Protein AF-A0A7Y2UPS6-F1 (afdb_monomer_lite)

Foldseek 3Di:
DLVQCVVVVDDADDPRPSVVVVVVVVVVVVVVVQVVCCQAQVAGPFPVSLVVSVVCVVVVQRGHNCNCVVPPCVVVVVVVVVVVVVVVVVVCCVVCVVVVVVLVPDDPVVNVVVVLVVLLCVQCVPPVDVVSSVVSVVVVVVLVVCVVVVHDVGVVVSCVSCVVVCVVVVVVVCVVCPPPDPVVVCVVDVVVVVVVVVVVVVVVVVPPDDPPCPSVNVVVVVVPD

Sequence (225 aa):
YGVGEQITKKKFSDGDEEGVVCSEVANNANIGGAMLPSLVLGIPGSAPTAAFLAALSLHGIVVGPMIAHEQPGFLGFIYGCLIVANIGMYVCAFALIKPSVKVFSLPREVLLPIVLLFCVVGAFAEKMAMFDVYLMMGFGVLGFIMRKTGFPVAPMVLGVILANMFDNNLRRGALLLEGESVVDVLMGRPIAMILVVVVAATFIHGLIPRKFKDPKDLVGKIDTE

Radius of gyration: 22.47 Å; chains: 1; bounding box: 48×45×63 Å

Secondary structure (DSSP, 8-state):
-HHHHHHH--PPPTT-HHHHHHHHHHHHHHHHHHHHHHHHHS--SSHHHHHHHHHHHHTT---STTHHHHSTTHHHHHHHHHHHHHHHHHHHHHHHHHHHHHHHTS-HHHHHHHHHHHHHHHHHHHHS-HHHHHHHHHHHHHHHHHHHTT--HHHHHHHHHHHHHHHHHHHHHHHHTTTS-HHHHHHH-HHHHHHHHHHHHHHHHHHS------HHHHHTTTTT-

Structure (mmCIF, N/CA/C/O backbone):
data_AF-A0A7Y2UPS6-F1
#
_entry.id   AF-A0A7Y2UPS6-F1
#
loop_
_atom_site.group_PDB
_atom_site.id
_atom_site.type_symbol
_atom_site.label_atom_id
_atom_site.label_alt_id
_atom_site.label_comp_id
_atom_site.label_asym_id
_atom_site.label_entity_id
_atom_site.label_seq_id
_atom_site.pdbx_PDB_ins_code
_atom_site.Cartn_x
_atom_site.Cartn_y
_atom_site.Cartn_z
_atom_site.occupancy
_atom_site.B_iso_or_equiv
_atom_site.auth_seq_id
_atom_site.auth_comp_id
_atom_site.auth_asym_id
_atom_site.auth_atom_id
_atom_site.pdbx_PDB_model_num
ATOM 1 N N . TYR A 1 1 ? -3.157 -6.983 16.065 1.00 68.94 1 TYR A N 1
ATOM 2 C CA . TYR A 1 1 ? -4.036 -7.673 17.030 1.00 68.94 1 TYR A CA 1
ATOM 3 C C . TYR A 1 1 ? -3.806 -9.185 17.102 1.00 68.94 1 TYR A C 1
ATOM 5 O O . TYR A 1 1 ? -2.966 -9.574 17.894 1.00 68.94 1 TYR A O 1
ATOM 13 N N . GLY A 1 2 ? -4.411 -10.036 16.256 1.00 76.81 2 GLY A N 1
ATOM 14 C CA . GLY A 1 2 ? -4.360 -11.504 16.451 1.00 76.81 2 GLY A CA 1
ATOM 15 C C . GLY A 1 2 ? -2.963 -12.150 16.430 1.00 76.81 2 GLY A C 1
ATOM 16 O O . GLY A 1 2 ? -2.694 -13.061 17.202 1.00 76.81 2 GLY A O 1
ATOM 17 N N . VAL A 1 3 ? -2.035 -11.651 15.604 1.00 79.75 3 VAL A N 1
ATOM 18 C CA . VAL A 1 3 ? -0.624 -12.100 15.639 1.00 79.75 3 VAL A CA 1
ATOM 19 C C . VAL A 1 3 ? 0.067 -11.671 16.939 1.00 79.75 3 VAL A C 1
ATOM 21 O O . VAL A 1 3 ? 0.877 -12.415 17.480 1.00 79.75 3 VAL A O 1
ATOM 24 N N . GLY A 1 4 ? -0.278 -10.492 17.461 1.00 80.44 4 GLY A N 1
ATOM 25 C CA . GLY A 1 4 ? 0.233 -10.004 18.740 1.00 80.44 4 GLY A CA 1
ATOM 26 C C . GLY A 1 4 ? -0.181 -10.920 19.886 1.00 80.44 4 GLY A C 1
ATOM 27 O O . GLY A 1 4 ? 0.686 -11.367 20.623 1.00 80.44 4 GLY A O 1
ATOM 28 N N . GLU A 1 5 ? -1.460 -11.299 19.951 1.00 83.62 5 GLU A N 1
ATOM 29 C CA . GLU A 1 5 ? -1.976 -12.238 20.960 1.00 83.62 5 GLU A CA 1
ATOM 30 C C . GLU A 1 5 ? -1.306 -13.617 20.884 1.00 83.62 5 GLU A C 1
ATOM 32 O O . GLU A 1 5 ? -1.052 -14.249 21.905 1.00 83.62 5 GLU A O 1
ATOM 37 N N . GLN A 1 6 ? -0.980 -14.094 19.676 1.00 80.56 6 GLN A N 1
ATOM 38 C CA . GLN A 1 6 ? -0.268 -15.364 19.492 1.00 80.56 6 GLN A CA 1
ATOM 39 C C . GLN A 1 6 ? 1.165 -15.318 20.031 1.00 80.56 6 GLN A C 1
ATOM 41 O O . GLN A 1 6 ? 1.636 -16.304 20.598 1.00 80.56 6 GLN A O 1
ATOM 46 N N . ILE A 1 7 ? 1.859 -14.192 19.846 1.00 83.88 7 ILE A N 1
ATOM 47 C CA . ILE A 1 7 ? 3.249 -14.015 20.284 1.00 83.88 7 ILE A CA 1
ATOM 48 C C . ILE A 1 7 ? 3.311 -13.790 21.795 1.00 83.88 7 ILE A C 1
ATOM 50 O O . ILE A 1 7 ? 4.114 -14.425 22.476 1.00 83.88 7 ILE A O 1
ATOM 54 N N . THR A 1 8 ? 2.460 -12.910 22.327 1.00 82.44 8 THR A N 1
ATOM 55 C CA . THR A 1 8 ? 2.422 -12.587 23.761 1.00 82.44 8 THR A CA 1
ATOM 56 C C . THR A 1 8 ? 1.698 -13.648 24.584 1.00 82.44 8 THR A C 1
ATOM 58 O O . THR A 1 8 ? 1.815 -13.647 25.806 1.00 82.44 8 THR A O 1
ATOM 61 N N . LYS A 1 9 ? 0.947 -14.549 23.933 1.00 83.69 9 LYS A N 1
ATOM 62 C CA . LYS A 1 9 ? 0.023 -15.510 24.561 1.00 83.69 9 LYS A CA 1
ATOM 63 C C . LYS A 1 9 ? -1.004 -14.841 25.486 1.00 83.69 9 LYS A C 1
ATOM 65 O O . LYS A 1 9 ? -1.566 -15.495 26.360 1.00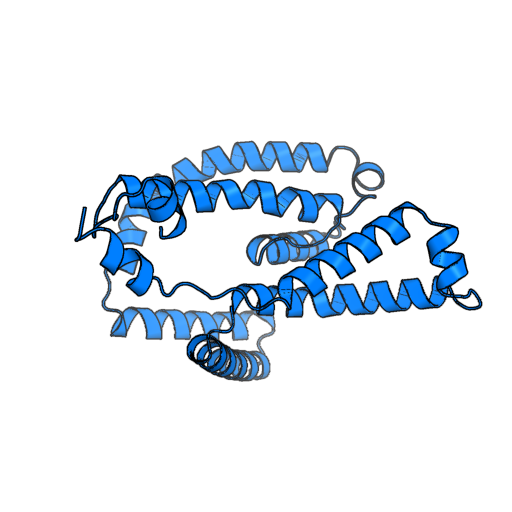 83.69 9 LYS A O 1
ATOM 70 N N . LYS A 1 10 ? -1.264 -13.546 25.290 1.00 80.81 10 LYS A N 1
ATOM 71 C CA . LYS A 1 10 ? -2.227 -12.744 26.047 1.00 80.81 10 LYS A CA 1
ATOM 72 C C . LYS A 1 10 ? -3.383 -12.378 25.123 1.00 80.81 10 LYS A C 1
ATOM 74 O O . LYS A 1 10 ? -3.147 -11.934 24.004 1.00 80.81 10 LYS A O 1
ATOM 79 N N . LYS A 1 11 ? -4.624 -12.549 25.590 1.00 80.38 11 LYS A N 1
ATOM 80 C CA . LYS A 1 11 ? -5.796 -11.994 24.900 1.00 80.38 11 LYS A CA 1
ATOM 81 C C . LYS A 1 11 ? -5.847 -10.500 25.175 1.00 80.38 11 LYS A C 1
ATOM 83 O O . LYS A 1 11 ? -5.846 -10.090 26.336 1.00 80.38 11 LYS A O 1
ATOM 88 N N . PHE A 1 12 ? -5.892 -9.708 24.121 1.00 83.88 12 PHE A N 1
ATOM 89 C CA . PHE A 1 12 ? -6.113 -8.283 24.243 1.00 83.88 12 PHE A CA 1
ATOM 90 C C . PHE A 1 12 ? -7.629 -8.056 24.358 1.00 83.88 12 PHE A C 1
ATOM 92 O O . PHE A 1 12 ? -8.425 -8.634 23.615 1.00 83.88 12 PHE A O 1
ATOM 99 N N . SER A 1 13 ? -8.037 -7.265 25.347 1.00 76.69 13 SER A N 1
ATOM 100 C CA . SER A 1 13 ? -9.442 -6.903 25.565 1.00 76.69 13 SER A CA 1
ATOM 101 C C . SER A 1 13 ? -9.787 -5.594 24.852 1.00 76.69 13 SER A C 1
ATOM 103 O O . SER A 1 13 ? -8.910 -4.871 24.369 1.00 76.69 13 SER A O 1
ATOM 105 N N . ASP A 1 14 ? -11.078 -5.267 24.822 1.00 73.50 14 ASP A N 1
ATOM 106 C CA . ASP A 1 14 ? -11.549 -3.956 24.391 1.00 73.50 14 ASP A CA 1
ATOM 107 C C . ASP A 1 14 ? -10.914 -2.863 25.271 1.00 73.50 14 ASP A C 1
ATOM 109 O O . ASP A 1 14 ? -11.048 -2.886 26.496 1.00 73.50 14 ASP A O 1
ATOM 113 N N . GLY A 1 15 ? -10.146 -1.968 24.646 1.00 75.50 15 GLY A N 1
ATOM 114 C CA . GLY A 1 15 ? -9.370 -0.926 25.327 1.00 75.50 15 GLY A CA 1
ATOM 115 C C . GLY A 1 15 ? -7.994 -1.328 25.885 1.00 75.50 15 GLY A C 1
ATOM 116 O O . GLY A 1 15 ? -7.395 -0.510 26.576 1.00 75.50 15 GLY A O 1
ATOM 117 N N . ASP A 1 16 ? -7.463 -2.530 25.606 1.00 86.38 16 ASP A N 1
ATOM 118 C CA . ASP A 1 16 ? -6.106 -2.907 26.053 1.00 86.38 16 ASP A CA 1
ATOM 119 C C . ASP A 1 16 ? -5.030 -2.066 25.342 1.00 86.38 16 ASP A C 1
ATOM 121 O O . ASP A 1 16 ? -4.859 -2.147 24.118 1.00 86.38 16 ASP A O 1
ATOM 125 N N . GLU A 1 17 ? -4.284 -1.277 26.120 1.00 86.88 17 GLU A N 1
ATOM 126 C CA . GLU A 1 17 ? -3.208 -0.408 25.635 1.00 86.88 17 GLU A CA 1
ATOM 127 C C . GLU A 1 17 ? -2.148 -1.195 24.857 1.00 86.88 17 GLU A C 1
ATOM 129 O O . GLU A 1 17 ? -1.689 -0.742 23.807 1.00 86.88 17 GLU A O 1
ATOM 134 N N . GLU A 1 18 ? -1.806 -2.410 25.300 1.00 86.06 18 GLU A N 1
ATOM 135 C CA . GLU A 1 18 ? -0.827 -3.252 24.603 1.00 86.06 18 GLU A CA 1
ATOM 136 C C . GLU A 1 18 ? -1.324 -3.665 23.213 1.00 86.06 18 GLU A C 1
ATOM 138 O O . GLU A 1 18 ? -0.544 -3.718 22.259 1.00 86.06 18 GLU A O 1
ATOM 143 N N . GLY A 1 19 ? -2.629 -3.911 23.070 1.00 87.19 19 GLY A N 1
ATOM 144 C CA . GLY A 1 19 ? -3.253 -4.245 21.792 1.00 87.19 19 GLY A CA 1
ATOM 145 C C . GLY A 1 19 ? -3.244 -3.069 20.811 1.00 87.19 19 GLY A C 1
ATOM 146 O O . GLY A 1 19 ? -3.016 -3.268 19.606 1.00 87.19 19 GLY A O 1
ATOM 147 N N . VAL A 1 20 ? -3.440 -1.850 21.325 1.00 87.81 20 VAL A N 1
ATOM 148 C CA . VAL A 1 20 ? -3.341 -0.599 20.556 1.00 87.81 20 VAL A CA 1
ATOM 149 C C . VAL A 1 20 ? -1.900 -0.373 20.112 1.00 87.81 20 VAL A C 1
ATOM 151 O O . VAL A 1 20 ? -1.650 -0.264 18.912 1.00 87.81 20 VAL A O 1
ATOM 154 N N . VAL A 1 21 ? -0.941 -0.407 21.042 1.00 89.06 21 VAL A N 1
ATOM 155 C CA . VAL A 1 21 ? 0.489 -0.230 20.741 1.00 89.06 21 VAL A CA 1
ATOM 156 C C . VAL A 1 21 ? 0.963 -1.274 19.733 1.00 89.06 21 VAL A C 1
ATOM 158 O O . VAL A 1 21 ? 1.596 -0.924 18.741 1.00 89.06 21 VAL A O 1
ATOM 161 N N . CYS A 1 22 ? 0.604 -2.547 19.915 1.00 89.88 22 CYS A N 1
ATOM 162 C CA . CYS A 1 22 ? 0.954 -3.615 18.978 1.00 89.88 22 CYS A CA 1
ATOM 163 C C . CYS A 1 22 ? 0.451 -3.325 17.555 1.00 89.88 22 CYS A C 1
ATOM 165 O O . CYS A 1 22 ? 1.185 -3.513 16.582 1.00 89.88 22 CYS A O 1
ATOM 167 N N . SER A 1 23 ? -0.795 -2.870 17.420 1.00 87.56 23 SER A N 1
ATOM 168 C CA . SER A 1 23 ? -1.413 -2.639 16.112 1.00 87.56 23 SER A CA 1
ATOM 169 C C . SER A 1 23 ? -0.873 -1.373 15.434 1.00 87.56 23 SER A C 1
ATOM 171 O O . SER A 1 23 ? -0.589 -1.410 14.237 1.00 87.56 23 SER A O 1
ATOM 173 N N . GLU A 1 24 ? -0.643 -0.301 16.194 1.00 87.94 24 GLU A N 1
ATOM 174 C CA . GLU A 1 24 ? -0.046 0.946 15.698 1.00 87.94 24 GLU A CA 1
ATOM 175 C C . GLU A 1 24 ? 1.416 0.758 15.277 1.00 87.94 24 GLU A C 1
ATOM 177 O O . GLU A 1 24 ? 1.822 1.188 14.194 1.00 87.94 24 GLU A O 1
ATOM 182 N N . VAL A 1 25 ? 2.210 0.042 16.080 1.00 90.06 25 VAL A N 1
ATOM 183 C CA . VAL A 1 25 ? 3.605 -0.273 15.740 1.00 90.06 25 VAL A CA 1
ATOM 184 C C . VAL A 1 25 ? 3.670 -1.144 14.486 1.00 90.06 25 VAL A C 1
ATOM 186 O O . VAL A 1 25 ? 4.478 -0.870 13.601 1.00 90.06 25 VAL A O 1
ATOM 189 N N . ALA A 1 26 ? 2.800 -2.151 14.360 1.00 88.44 26 ALA A N 1
ATOM 190 C CA . ALA A 1 26 ? 2.746 -2.995 13.167 1.00 88.44 26 ALA A CA 1
ATOM 191 C C . ALA A 1 26 ? 2.390 -2.193 11.903 1.00 88.44 26 ALA A C 1
ATOM 193 O O . ALA A 1 26 ? 3.015 -2.381 10.857 1.00 88.44 26 ALA A O 1
ATOM 194 N N . ASN A 1 27 ? 1.421 -1.276 11.999 1.00 87.94 27 ASN A N 1
ATOM 195 C CA . ASN A 1 27 ? 1.039 -0.412 10.884 1.00 87.94 27 ASN A CA 1
ATOM 196 C C . ASN A 1 27 ? 2.186 0.528 10.469 1.00 87.94 27 ASN A C 1
ATOM 198 O O . ASN A 1 27 ? 2.495 0.632 9.282 1.00 87.94 27 ASN A O 1
ATOM 202 N N . ASN A 1 28 ? 2.877 1.144 11.433 1.00 88.25 28 ASN A N 1
ATOM 203 C CA . ASN A 1 28 ? 4.007 2.034 11.150 1.00 88.25 28 ASN A CA 1
ATOM 204 C C . ASN A 1 28 ? 5.231 1.289 10.594 1.00 88.25 28 ASN A C 1
ATOM 206 O O . ASN A 1 28 ? 5.885 1.781 9.673 1.00 88.25 28 ASN A O 1
ATOM 210 N N . ALA A 1 29 ? 5.517 0.077 11.079 1.00 88.62 29 ALA A N 1
ATOM 211 C CA . ALA A 1 29 ? 6.620 -0.745 10.575 1.00 88.62 29 ALA A CA 1
ATOM 212 C C . ALA A 1 29 ? 6.431 -1.159 9.102 1.00 88.62 29 ALA A C 1
ATOM 214 O O . ALA A 1 29 ? 7.405 -1.288 8.357 1.00 88.62 29 ALA A O 1
ATOM 215 N N . ASN A 1 30 ? 5.183 -1.325 8.653 1.00 87.88 30 ASN A N 1
ATOM 216 C CA . ASN A 1 30 ? 4.869 -1.720 7.280 1.00 87.88 30 ASN A CA 1
ATOM 217 C C . ASN A 1 30 ? 5.279 -0.666 6.234 1.00 87.88 30 ASN A C 1
ATOM 219 O O . ASN A 1 30 ? 5.666 -1.026 5.124 1.00 87.88 30 ASN A O 1
ATOM 223 N N . ILE A 1 31 ? 5.220 0.629 6.565 1.00 85.44 31 ILE A N 1
ATOM 224 C CA . ILE A 1 31 ? 5.459 1.713 5.596 1.00 85.44 31 ILE A CA 1
ATOM 225 C C . ILE A 1 31 ? 6.887 1.651 5.038 1.00 85.44 31 ILE A C 1
ATOM 227 O O . ILE A 1 31 ? 7.074 1.686 3.821 1.00 85.44 31 ILE A O 1
ATOM 231 N N . GLY A 1 32 ? 7.890 1.502 5.910 1.00 84.56 32 GLY A N 1
ATOM 232 C CA . GLY A 1 32 ? 9.290 1.381 5.490 1.00 84.56 32 GLY A CA 1
ATOM 233 C C . GLY A 1 32 ? 9.539 0.128 4.645 1.00 84.56 32 GLY A C 1
ATOM 234 O O . GLY A 1 32 ? 10.184 0.204 3.598 1.00 84.56 32 GLY A O 1
ATOM 235 N N . GLY A 1 33 ? 8.956 -1.006 5.052 1.00 87.00 33 GLY A N 1
ATOM 236 C CA . GLY A 1 33 ? 9.050 -2.271 4.320 1.00 87.00 33 GLY A CA 1
ATOM 237 C C . GLY A 1 33 ? 8.414 -2.216 2.928 1.00 87.00 33 GLY A C 1
ATOM 238 O O . GLY A 1 33 ? 8.966 -2.772 1.983 1.00 87.00 33 GLY A O 1
ATOM 239 N N . ALA A 1 34 ? 7.298 -1.500 2.773 1.00 88.00 34 ALA A N 1
ATOM 240 C CA . ALA A 1 34 ? 6.641 -1.317 1.481 1.00 88.00 34 ALA A CA 1
ATOM 241 C C . ALA A 1 34 ? 7.382 -0.321 0.569 1.00 88.00 34 ALA A C 1
ATOM 243 O O . ALA A 1 34 ? 7.333 -0.462 -0.653 1.00 88.00 34 ALA A O 1
ATOM 244 N N . MET A 1 35 ? 8.082 0.670 1.131 1.00 89.19 35 MET A N 1
ATOM 245 C CA . MET A 1 35 ? 8.801 1.695 0.361 1.00 89.19 35 MET A CA 1
ATOM 246 C C . MET A 1 35 ? 10.066 1.170 -0.325 1.00 89.19 35 MET A C 1
ATOM 248 O O . MET A 1 35 ? 10.350 1.582 -1.447 1.00 89.19 35 MET A O 1
ATOM 252 N N . LEU A 1 36 ? 10.798 0.238 0.292 1.00 88.12 36 LEU A N 1
ATOM 253 C CA . LEU A 1 36 ? 12.012 -0.348 -0.295 1.00 88.12 36 LEU A CA 1
ATOM 254 C C . LEU A 1 36 ? 11.794 -0.960 -1.696 1.00 88.12 36 LEU A C 1
ATOM 256 O O . LEU A 1 36 ? 12.445 -0.506 -2.640 1.00 88.12 36 LEU A O 1
ATOM 260 N N . PRO A 1 37 ? 10.883 -1.937 -1.892 1.00 88.75 37 PRO A N 1
ATOM 261 C CA . PRO A 1 37 ? 10.620 -2.491 -3.221 1.00 88.75 37 PRO A CA 1
ATOM 262 C C . PRO A 1 37 ? 9.979 -1.459 -4.157 1.00 88.75 37 PRO A C 1
ATOM 264 O O . PRO A 1 37 ? 10.269 -1.457 -5.353 1.00 88.75 37 PRO A O 1
ATOM 267 N N . SER A 1 38 ? 9.180 -0.534 -3.614 1.00 91.25 38 SER A N 1
ATOM 268 C CA . SER A 1 38 ? 8.523 0.512 -4.403 1.00 91.25 38 SER A CA 1
ATOM 269 C C . SER A 1 38 ? 9.526 1.470 -5.041 1.00 91.25 38 SER A C 1
ATOM 271 O O . SER A 1 38 ? 9.403 1.780 -6.220 1.00 91.25 38 SER A O 1
ATOM 273 N N . LEU A 1 39 ? 10.543 1.912 -4.301 1.00 90.25 39 LEU A N 1
ATOM 274 C CA . LEU A 1 39 ? 11.543 2.858 -4.802 1.00 90.25 39 LEU A CA 1
ATOM 275 C C . LEU A 1 39 ? 12.612 2.182 -5.666 1.00 90.25 39 LEU A C 1
ATOM 277 O O . LEU A 1 39 ? 13.020 2.742 -6.680 1.00 90.25 39 LEU A O 1
ATOM 281 N N . VAL A 1 40 ? 13.064 0.986 -5.271 1.00 88.06 40 VAL A N 1
ATOM 282 C CA . VAL A 1 40 ? 14.175 0.294 -5.946 1.00 88.06 40 VAL A CA 1
ATOM 283 C C . VAL A 1 40 ? 13.713 -0.459 -7.185 1.00 88.06 40 VAL A C 1
ATOM 285 O O . VAL A 1 40 ? 14.420 -0.468 -8.183 1.00 88.06 40 VAL A O 1
ATOM 288 N N . LEU A 1 41 ? 12.552 -1.113 -7.140 1.00 88.69 41 LEU A N 1
ATOM 289 C CA . LEU A 1 41 ? 12.057 -1.928 -8.255 1.00 88.69 41 LEU A CA 1
ATOM 290 C C . LEU A 1 41 ? 10.926 -1.243 -9.022 1.00 88.69 41 LEU A C 1
ATOM 292 O O . LEU A 1 41 ? 10.536 -1.729 -10.079 1.00 88.69 41 LEU A O 1
ATOM 296 N N . GLY A 1 42 ? 10.386 -0.139 -8.501 1.00 88.25 42 GLY A N 1
ATOM 297 C CA . GLY A 1 42 ? 9.192 0.492 -9.057 1.00 88.25 42 GLY A CA 1
ATOM 298 C C . GLY A 1 42 ? 7.912 -0.306 -8.801 1.00 88.25 42 GLY A C 1
ATOM 299 O O . GLY A 1 42 ? 6.894 -0.023 -9.423 1.00 88.25 42 GLY A O 1
ATOM 300 N N . ILE A 1 43 ? 7.947 -1.315 -7.920 1.00 90.38 43 ILE A N 1
ATOM 301 C CA . ILE A 1 43 ? 6.831 -2.241 -7.685 1.00 90.38 43 ILE A CA 1
ATOM 302 C C . ILE A 1 43 ? 6.158 -1.895 -6.353 1.00 90.38 43 ILE A C 1
ATOM 304 O O . ILE A 1 43 ? 6.799 -2.028 -5.308 1.00 90.38 43 ILE A O 1
ATOM 308 N N . PRO A 1 44 ? 4.874 -1.497 -6.348 1.00 89.12 44 PRO A N 1
ATOM 309 C CA . PRO A 1 44 ? 4.188 -1.127 -5.119 1.00 89.12 44 PRO A CA 1
ATOM 310 C C . PRO A 1 44 ? 4.063 -2.307 -4.150 1.00 89.12 44 PRO A C 1
ATOM 312 O O . PRO A 1 44 ? 3.601 -3.387 -4.515 1.00 89.12 44 PRO A O 1
ATOM 315 N N . GLY A 1 45 ? 4.431 -2.075 -2.889 1.00 85.62 45 GLY A N 1
ATOM 316 C CA . GLY A 1 45 ? 4.265 -3.046 -1.798 1.00 85.62 45 GLY A CA 1
ATOM 317 C C . GLY A 1 45 ? 2.913 -2.954 -1.079 1.00 85.62 45 GLY A C 1
ATOM 318 O O . GLY A 1 45 ? 2.579 -3.805 -0.260 1.00 85.62 45 GLY A O 1
ATOM 319 N N . SER A 1 46 ? 2.136 -1.902 -1.340 1.00 88.44 46 SER A N 1
ATOM 320 C CA . SER A 1 46 ? 0.863 -1.602 -0.680 1.00 88.44 46 SER A CA 1
ATOM 321 C C . SER A 1 46 ? 0.022 -0.630 -1.518 1.00 88.44 46 SER A C 1
ATOM 323 O O . SER A 1 46 ? 0.535 0.037 -2.414 1.00 88.44 46 SER A O 1
ATOM 325 N N . ALA A 1 47 ? -1.272 -0.492 -1.219 1.00 85.69 47 ALA A N 1
ATOM 326 C CA . ALA A 1 47 ? -2.120 0.470 -1.931 1.00 85.69 47 ALA A CA 1
ATOM 327 C C . ALA A 1 47 ? -1.637 1.940 -1.802 1.00 85.69 47 ALA A C 1
ATOM 329 O O . ALA A 1 47 ? -1.594 2.630 -2.821 1.00 85.69 47 ALA A O 1
ATOM 330 N N . PRO A 1 48 ? -1.194 2.431 -0.622 1.00 88.12 48 PRO A N 1
ATOM 331 C CA . PRO A 1 48 ? -0.646 3.786 -0.511 1.00 88.12 48 PRO A CA 1
ATOM 332 C C . PRO A 1 48 ? 0.643 3.991 -1.312 1.00 88.12 48 PRO A C 1
ATOM 334 O O . PRO A 1 48 ? 0.827 5.043 -1.919 1.00 88.12 48 PRO A O 1
ATOM 337 N N . THR A 1 49 ? 1.526 2.986 -1.353 1.00 90.69 49 THR A N 1
ATOM 338 C CA . THR A 1 49 ? 2.753 3.082 -2.160 1.00 90.69 49 THR A CA 1
ATOM 339 C C . THR A 1 49 ? 2.438 3.102 -3.652 1.00 90.69 49 THR A C 1
ATOM 341 O O . THR A 1 49 ? 3.057 3.874 -4.370 1.00 90.69 49 THR A O 1
ATOM 344 N N . ALA A 1 50 ? 1.421 2.372 -4.122 1.00 89.38 50 ALA A N 1
ATOM 345 C CA . ALA A 1 50 ? 0.959 2.467 -5.509 1.00 89.38 50 ALA A CA 1
ATOM 346 C C . ALA A 1 50 ? 0.490 3.879 -5.888 1.00 89.38 50 ALA A C 1
ATOM 348 O O . ALA A 1 50 ? 0.901 4.399 -6.923 1.00 89.38 50 ALA A O 1
ATOM 349 N N . ALA A 1 51 ? -0.321 4.520 -5.041 1.00 88.62 51 ALA A N 1
ATOM 350 C CA . ALA A 1 51 ? -0.750 5.901 -5.265 1.00 88.62 51 ALA A CA 1
ATOM 351 C C . ALA A 1 51 ? 0.439 6.877 -5.263 1.00 88.62 51 ALA A C 1
ATOM 353 O O . ALA A 1 51 ? 0.511 7.773 -6.101 1.00 88.62 51 ALA A O 1
ATOM 354 N N . PHE A 1 52 ? 1.405 6.669 -4.365 1.00 90.94 52 PHE A N 1
ATOM 355 C CA . PHE A 1 52 ? 2.645 7.440 -4.333 1.00 90.94 52 PHE A CA 1
ATOM 356 C C . PHE A 1 52 ? 3.465 7.281 -5.625 1.00 90.94 52 PHE A C 1
ATOM 358 O O . PHE A 1 52 ? 3.876 8.283 -6.207 1.00 90.94 52 PHE A O 1
ATOM 365 N N . LEU A 1 53 ? 3.647 6.054 -6.128 1.00 91.25 53 LEU A N 1
ATOM 366 C CA . LEU A 1 53 ? 4.340 5.810 -7.398 1.00 91.25 53 LEU A CA 1
ATOM 367 C C . LEU A 1 53 ? 3.597 6.423 -8.592 1.00 91.25 53 LEU A C 1
ATOM 369 O O . LEU A 1 53 ? 4.230 6.997 -9.475 1.00 91.25 53 LEU A O 1
ATOM 373 N N . ALA A 1 54 ? 2.263 6.362 -8.599 1.00 87.94 54 ALA A N 1
ATOM 374 C CA . ALA A 1 54 ? 1.450 7.027 -9.612 1.00 87.94 54 ALA A CA 1
ATOM 375 C C . ALA A 1 54 ? 1.653 8.553 -9.582 1.00 87.94 54 ALA A C 1
ATOM 377 O O . ALA A 1 54 ? 1.858 9.165 -10.627 1.00 87.94 54 ALA A O 1
ATOM 378 N N . ALA A 1 55 ? 1.679 9.165 -8.394 1.00 91.12 55 ALA A N 1
ATOM 379 C CA . ALA A 1 55 ? 1.928 10.597 -8.238 1.00 91.12 55 ALA A CA 1
ATOM 380 C C . ALA A 1 55 ? 3.329 11.013 -8.717 1.00 91.12 55 ALA A C 1
ATOM 382 O O . ALA A 1 55 ? 3.467 12.043 -9.377 1.00 91.12 55 ALA A O 1
ATOM 383 N N . LEU A 1 56 ? 4.359 10.208 -8.435 1.00 91.25 56 LEU A N 1
ATOM 384 C CA . LEU A 1 56 ? 5.709 10.430 -8.964 1.00 91.25 56 LEU A CA 1
ATOM 385 C C . LEU A 1 56 ? 5.739 10.320 -10.492 1.00 91.25 56 LEU A C 1
ATOM 387 O O . LEU A 1 56 ? 6.300 11.190 -11.156 1.00 91.25 56 LEU A O 1
ATOM 391 N N . SER A 1 57 ? 5.060 9.318 -11.053 1.00 88.56 57 SER A N 1
ATOM 392 C CA . SER A 1 57 ? 4.956 9.151 -12.504 1.00 88.56 57 SER A CA 1
ATOM 393 C C . SER A 1 57 ? 4.250 10.331 -13.176 1.00 88.56 57 SER A C 1
ATOM 395 O O . SER A 1 57 ? 4.639 10.705 -14.280 1.00 88.56 57 SER A O 1
ATOM 397 N N . LEU A 1 58 ? 3.251 10.946 -12.528 1.00 89.25 58 LEU A N 1
ATOM 398 C CA . LEU A 1 58 ? 2.603 12.169 -13.025 1.00 89.25 58 LEU A CA 1
ATOM 399 C C . LEU A 1 58 ? 3.566 13.364 -13.072 1.00 89.25 58 LEU A C 1
ATOM 401 O O . LEU A 1 58 ? 3.416 14.234 -13.923 1.00 89.25 58 LEU A O 1
ATOM 405 N N . HIS A 1 59 ? 4.572 13.387 -12.196 1.00 88.88 59 HIS A N 1
ATOM 406 C CA . HIS A 1 59 ? 5.639 14.392 -12.189 1.00 88.88 59 HIS A CA 1
ATOM 407 C C . HIS A 1 59 ? 6.838 14.000 -13.071 1.00 88.88 59 HIS A C 1
ATOM 409 O O . HIS A 1 59 ? 7.877 14.655 -13.022 1.00 88.88 59 HIS A O 1
ATOM 415 N N . GLY A 1 60 ? 6.714 12.940 -13.877 1.00 87.75 60 GLY A N 1
ATOM 416 C CA . GLY A 1 60 ? 7.774 12.475 -14.772 1.00 87.75 60 GLY A CA 1
ATOM 417 C C . GLY A 1 60 ? 8.909 11.724 -14.072 1.00 87.75 60 GLY A C 1
ATOM 418 O O . GLY A 1 60 ? 9.970 11.547 -14.663 1.00 87.75 60 GLY A O 1
ATOM 419 N N . ILE A 1 61 ? 8.707 11.281 -12.829 1.00 88.31 61 ILE A N 1
ATOM 420 C CA . ILE A 1 61 ? 9.705 10.533 -12.062 1.00 88.31 61 ILE A CA 1
ATOM 421 C C . ILE A 1 61 ? 9.357 9.048 -12.123 1.00 88.31 61 ILE A C 1
ATOM 423 O O . ILE A 1 61 ? 8.365 8.602 -11.543 1.00 88.31 61 ILE A O 1
ATOM 427 N N . VAL A 1 62 ? 10.196 8.274 -12.811 1.00 85.56 62 VAL A N 1
ATOM 428 C CA . VAL A 1 62 ? 10.065 6.818 -12.891 1.00 85.56 62 VAL A CA 1
ATOM 429 C C . VAL A 1 62 ? 10.968 6.181 -11.841 1.00 85.56 62 VAL A C 1
ATOM 431 O O . VAL A 1 62 ? 12.191 6.283 -11.881 1.00 85.56 62 VAL A O 1
ATOM 434 N N . VAL A 1 63 ? 10.345 5.523 -10.870 1.00 87.81 63 VAL A N 1
ATOM 435 C CA . VAL A 1 63 ? 11.042 4.710 -9.868 1.00 87.81 63 VAL A CA 1
ATOM 436 C C . VAL A 1 63 ? 11.474 3.370 -10.440 1.00 87.81 63 VAL A C 1
ATOM 438 O O . VAL A 1 63 ? 10.781 2.762 -11.255 1.00 87.81 63 VAL A O 1
ATOM 441 N N . GLY A 1 64 ? 12.623 2.892 -9.979 1.00 88.12 64 GLY A N 1
ATOM 442 C CA . GLY A 1 64 ? 13.193 1.634 -10.426 1.00 88.12 64 GLY A CA 1
ATOM 443 C C . GLY A 1 64 ? 14.709 1.601 -10.265 1.00 88.12 64 GLY A C 1
ATOM 444 O O . GLY A 1 64 ? 15.303 2.553 -9.754 1.00 88.12 64 GLY A O 1
ATOM 445 N N . PRO A 1 65 ? 15.364 0.534 -10.746 1.00 86.00 65 PRO A N 1
ATOM 446 C CA . PRO A 1 65 ? 16.794 0.324 -10.517 1.00 86.00 65 PRO A CA 1
ATOM 447 C C . PRO A 1 65 ? 17.669 1.434 -11.112 1.00 86.00 65 PRO A C 1
ATOM 449 O O . PRO A 1 65 ? 18.775 1.680 -10.639 1.00 86.00 65 PRO A O 1
ATOM 452 N N . MET A 1 66 ? 17.151 2.127 -12.130 1.00 88.94 66 MET A N 1
ATOM 453 C CA . MET A 1 66 ? 17.843 3.201 -12.838 1.00 88.94 66 MET A CA 1
ATOM 454 C C . MET A 1 66 ? 17.689 4.577 -12.185 1.00 88.94 66 MET A C 1
ATOM 456 O O . MET A 1 66 ? 18.376 5.507 -12.599 1.00 88.94 66 MET A O 1
ATOM 460 N N . ILE A 1 67 ? 16.865 4.736 -11.141 1.00 88.25 67 ILE A N 1
ATOM 461 C CA . ILE A 1 67 ? 16.578 6.060 -10.565 1.00 88.25 67 ILE A CA 1
ATOM 462 C C . ILE A 1 67 ? 17.825 6.760 -10.013 1.00 88.25 67 ILE A C 1
ATOM 464 O O . ILE A 1 67 ? 17.936 7.976 -10.101 1.00 88.25 67 ILE A O 1
ATOM 468 N N . ALA A 1 68 ? 18.803 6.006 -9.502 1.00 84.81 68 ALA A N 1
ATOM 469 C CA . ALA A 1 68 ? 20.071 6.571 -9.040 1.00 84.81 68 ALA A CA 1
ATOM 470 C C . ALA A 1 68 ? 20.926 7.147 -10.186 1.00 84.81 68 ALA A C 1
ATOM 472 O O . ALA A 1 68 ? 21.731 8.047 -9.950 1.00 84.81 68 ALA A O 1
ATOM 473 N N . HIS A 1 69 ? 20.749 6.634 -11.407 1.00 87.75 69 HIS A N 1
ATOM 474 C CA . HIS A 1 69 ? 21.425 7.116 -12.609 1.00 87.75 69 HIS A CA 1
ATOM 475 C C . HIS A 1 69 ? 20.657 8.258 -13.279 1.00 87.75 69 HIS A C 1
ATOM 477 O O . HIS A 1 69 ? 21.266 9.257 -13.649 1.00 87.75 69 HIS A O 1
ATOM 483 N N . GLU A 1 70 ? 19.338 8.120 -13.424 1.00 87.62 70 GLU A N 1
ATOM 484 C CA . GLU A 1 70 ? 18.485 9.126 -14.068 1.00 87.62 70 GLU A CA 1
ATOM 485 C C . GLU A 1 70 ? 18.300 10.370 -13.193 1.00 87.62 70 GLU A C 1
ATOM 487 O O . GLU A 1 70 ? 18.295 11.489 -13.703 1.00 87.62 70 GLU A O 1
ATOM 492 N N . GLN A 1 71 ? 18.186 10.189 -11.872 1.00 87.25 71 GLN A N 1
ATOM 493 C CA . GLN A 1 71 ? 18.013 11.263 -10.894 1.00 87.25 71 GLN A CA 1
ATOM 494 C C . GLN A 1 71 ? 18.980 11.104 -9.703 1.00 87.25 71 GLN A C 1
ATOM 496 O O . GLN A 1 71 ? 18.587 10.668 -8.610 1.00 87.25 71 GLN A O 1
ATOM 501 N N . PRO A 1 72 ? 20.262 11.478 -9.874 1.00 88.06 72 PRO A N 1
ATOM 502 C CA . PRO A 1 72 ? 21.256 11.387 -8.810 1.00 88.06 72 PRO A CA 1
ATOM 503 C C . PRO A 1 72 ? 20.828 12.171 -7.564 1.00 88.06 72 PRO A C 1
ATOM 505 O O . PRO A 1 72 ? 20.423 13.328 -7.640 1.00 88.06 72 PRO A O 1
ATOM 508 N N . GLY A 1 73 ? 20.913 11.537 -6.393 1.00 88.44 73 GLY A N 1
ATOM 509 C CA . GLY A 1 73 ? 20.550 12.157 -5.112 1.00 88.44 73 GLY A CA 1
ATOM 510 C C . GLY A 1 73 ? 19.051 12.175 -4.784 1.00 88.44 73 GLY A C 1
ATOM 511 O O . GLY A 1 73 ? 18.701 12.417 -3.628 1.00 88.44 73 GLY A O 1
ATOM 512 N N . PHE A 1 74 ? 18.164 11.830 -5.725 1.00 89.62 74 PHE A N 1
ATOM 513 C CA . PHE A 1 74 ? 16.716 11.819 -5.486 1.00 89.62 74 PHE A CA 1
ATOM 514 C C . PHE A 1 74 ? 16.302 10.815 -4.406 1.00 89.62 74 PHE A C 1
ATOM 516 O O . PHE A 1 74 ? 15.489 11.123 -3.539 1.00 89.62 74 PHE A O 1
ATOM 523 N N . LEU A 1 75 ? 16.920 9.632 -4.393 1.00 89.12 75 LEU A N 1
ATOM 524 C CA . LEU A 1 75 ? 16.633 8.619 -3.377 1.00 89.12 75 LEU A CA 1
ATOM 525 C C . LEU A 1 75 ? 16.991 9.118 -1.963 1.00 89.12 75 LEU A C 1
ATOM 527 O O . LEU A 1 75 ? 16.218 8.941 -1.024 1.00 89.12 75 LEU A O 1
ATOM 531 N N . GLY A 1 76 ? 18.132 9.801 -1.822 1.00 88.94 76 GLY A N 1
ATOM 532 C CA . GLY A 1 76 ? 18.544 10.433 -0.566 1.00 88.94 76 GLY A CA 1
ATOM 533 C C . GLY A 1 76 ? 17.602 11.561 -0.141 1.00 88.94 76 GLY A C 1
ATOM 534 O O . GLY A 1 76 ? 17.258 11.659 1.035 1.00 88.94 76 GLY A O 1
ATOM 535 N N . PHE A 1 77 ? 17.125 12.359 -1.100 1.00 91.19 77 PHE A N 1
ATOM 536 C CA . PHE A 1 77 ? 16.111 13.386 -0.862 1.00 91.19 77 PHE A CA 1
ATOM 537 C C . PHE A 1 77 ? 14.801 12.783 -0.341 1.00 91.19 77 PHE A C 1
ATOM 539 O O . PHE A 1 77 ? 14.299 13.231 0.687 1.00 91.19 77 PHE A O 1
ATOM 546 N N . ILE A 1 78 ? 14.294 11.717 -0.971 1.00 90.69 78 ILE A N 1
ATOM 547 C CA . ILE A 1 78 ? 13.094 11.004 -0.510 1.00 90.69 78 ILE A CA 1
ATOM 548 C C . ILE A 1 78 ? 13.283 10.453 0.906 1.00 90.69 78 ILE A C 1
ATOM 550 O O . ILE A 1 78 ? 12.395 10.627 1.739 1.00 90.69 78 ILE A O 1
ATOM 554 N N . TYR A 1 79 ? 14.432 9.847 1.223 1.00 89.12 79 TYR A N 1
ATOM 555 C CA . TYR A 1 79 ? 14.707 9.392 2.590 1.00 89.12 79 TYR A CA 1
ATOM 556 C C . TYR A 1 79 ? 14.733 10.549 3.596 1.00 89.12 79 TYR A C 1
ATOM 558 O O . TYR A 1 79 ? 14.149 10.431 4.674 1.00 89.12 79 TYR A O 1
ATOM 566 N N . GLY A 1 80 ? 15.334 11.687 3.239 1.00 92.25 80 GLY A N 1
ATOM 567 C CA . GLY A 1 80 ? 15.290 12.903 4.052 1.00 92.25 80 GLY A CA 1
ATOM 568 C C . GLY A 1 80 ? 13.858 13.395 4.280 1.00 92.25 80 GLY A C 1
ATOM 569 O O . GLY A 1 80 ? 13.459 13.643 5.419 1.00 92.25 80 GLY A O 1
ATOM 570 N N . CYS A 1 81 ? 13.046 13.451 3.222 1.00 91.56 81 CYS A N 1
ATOM 571 C CA . CYS A 1 81 ? 11.629 13.791 3.308 1.00 91.56 81 CYS A CA 1
ATOM 572 C C . CYS A 1 81 ? 10.845 12.808 4.177 1.00 91.56 81 CYS A C 1
ATOM 574 O O . CYS A 1 81 ? 9.990 13.252 4.931 1.00 91.56 81 CYS A O 1
ATOM 576 N N . LEU A 1 82 ? 11.132 11.505 4.127 1.00 90.19 82 LEU A N 1
ATOM 577 C CA . LEU A 1 82 ? 10.482 10.508 4.983 1.00 90.19 82 LEU A CA 1
ATOM 578 C C . LEU A 1 82 ? 10.814 10.726 6.464 1.00 90.19 82 LEU A C 1
ATOM 580 O O . LEU A 1 82 ? 9.934 10.587 7.312 1.00 90.19 82 LEU A O 1
ATOM 584 N N . ILE A 1 83 ? 12.048 11.109 6.797 1.00 90.94 83 ILE A N 1
ATOM 585 C CA . ILE A 1 83 ? 12.424 11.454 8.178 1.00 90.94 83 ILE A CA 1
ATOM 586 C C . ILE A 1 83 ? 11.647 12.691 8.643 1.00 90.94 83 ILE A C 1
ATOM 588 O O . ILE A 1 83 ? 11.038 12.676 9.712 1.00 90.94 83 ILE A O 1
ATOM 592 N N . VAL A 1 84 ? 11.602 13.740 7.819 1.00 94.31 84 VAL A N 1
ATOM 593 C CA . VAL A 1 84 ? 10.835 14.959 8.124 1.00 94.31 84 VAL A CA 1
ATOM 594 C C . VAL A 1 84 ? 9.333 14.661 8.213 1.00 94.31 84 VAL A C 1
ATOM 596 O O . VAL A 1 84 ? 8.661 15.149 9.120 1.00 94.31 84 VAL A O 1
ATOM 599 N N . ALA A 1 85 ? 8.804 13.812 7.333 1.00 91.50 85 ALA A N 1
ATOM 600 C CA . ALA A 1 85 ? 7.408 13.392 7.332 1.00 91.50 85 ALA A CA 1
ATOM 601 C C . ALA A 1 85 ? 7.043 12.612 8.598 1.00 91.50 85 ALA A C 1
ATOM 603 O O . ALA A 1 85 ? 5.947 12.802 9.110 1.00 91.50 85 ALA A O 1
ATOM 604 N N . ASN A 1 86 ? 7.953 11.806 9.157 1.00 90.38 86 ASN A N 1
ATOM 605 C CA . ASN A 1 86 ? 7.730 11.155 10.451 1.00 90.38 86 ASN A CA 1
ATOM 606 C C . ASN A 1 86 ? 7.562 12.179 11.582 1.00 90.38 86 ASN A C 1
ATOM 608 O O . ASN A 1 86 ? 6.689 12.015 12.428 1.00 90.38 86 ASN A O 1
ATOM 612 N N . ILE A 1 87 ? 8.341 13.265 11.583 1.00 91.06 87 ILE A N 1
ATOM 613 C CA . ILE A 1 87 ? 8.169 14.358 12.554 1.00 91.06 87 ILE A CA 1
ATOM 614 C C . ILE A 1 87 ? 6.828 15.069 12.322 1.00 91.06 87 ILE A C 1
ATOM 616 O O . ILE A 1 87 ? 6.061 15.274 13.264 1.00 91.06 87 ILE A O 1
ATOM 620 N N . GLY A 1 88 ? 6.510 15.395 11.066 1.00 93.88 88 GLY A N 1
ATOM 621 C CA . GLY A 1 88 ? 5.231 16.004 10.691 1.00 93.88 88 GLY A CA 1
ATOM 622 C C . GLY A 1 88 ? 4.026 15.135 11.060 1.00 93.88 88 GLY A C 1
ATOM 623 O O . GLY A 1 88 ? 3.009 15.652 11.517 1.00 93.88 88 GLY A O 1
ATOM 624 N N . MET A 1 89 ? 4.162 13.814 10.957 1.00 91.00 89 MET A N 1
ATOM 625 C CA . MET A 1 89 ? 3.140 12.848 11.344 1.00 91.00 89 MET A CA 1
ATOM 626 C C . MET A 1 89 ? 2.778 12.976 12.824 1.00 91.00 89 MET A C 1
ATOM 628 O O . MET A 1 89 ? 1.593 12.951 13.133 1.00 91.00 89 MET A O 1
ATOM 632 N N . TYR A 1 90 ? 3.741 13.184 13.731 1.00 90.25 90 TYR A N 1
ATOM 633 C CA . TYR A 1 90 ? 3.430 13.424 15.147 1.00 90.25 90 TYR A CA 1
ATOM 634 C C . TYR A 1 90 ? 2.607 14.700 15.340 1.00 90.25 90 TYR A C 1
ATOM 636 O O . TYR A 1 90 ? 1.612 14.691 16.063 1.00 90.25 90 TYR A O 1
ATOM 644 N N . VAL A 1 91 ? 2.978 15.788 14.659 1.00 93.81 91 VAL A N 1
ATOM 645 C CA . VAL A 1 91 ? 2.239 17.061 14.722 1.00 93.81 91 VAL A CA 1
ATOM 646 C C . VAL A 1 91 ? 0.803 16.871 14.227 1.00 93.81 91 VAL A C 1
ATOM 648 O O . VAL A 1 91 ? -0.148 17.253 14.912 1.00 93.81 91 VAL A O 1
ATOM 651 N N . CYS A 1 92 ? 0.633 16.222 13.073 1.00 93.81 92 CYS A N 1
ATOM 652 C CA . CYS A 1 92 ? -0.678 15.891 12.528 1.00 93.81 92 CYS A CA 1
ATOM 653 C C . CYS A 1 92 ? -1.465 14.953 13.450 1.00 93.81 92 CYS A C 1
ATOM 655 O O . CYS A 1 92 ? -2.657 15.172 13.642 1.00 93.81 92 CYS A O 1
ATOM 657 N N . ALA A 1 93 ? -0.821 13.955 14.057 1.00 91.25 93 ALA A N 1
ATOM 658 C CA . ALA A 1 93 ? -1.464 13.014 14.965 1.00 91.25 93 ALA A CA 1
ATOM 659 C C . ALA A 1 93 ? -2.053 13.736 16.182 1.00 91.25 93 ALA A C 1
ATOM 661 O O . ALA A 1 93 ? -3.240 13.580 16.464 1.00 91.25 93 ALA A O 1
ATOM 662 N N . PHE A 1 94 ? -1.285 14.597 16.857 1.00 92.06 94 PHE A N 1
ATOM 663 C CA . PHE A 1 94 ? -1.795 15.359 18.003 1.00 92.06 94 PHE A CA 1
ATOM 664 C C . PHE A 1 94 ? -2.911 16.337 17.620 1.00 92.06 94 PHE A C 1
ATOM 666 O O . PHE A 1 94 ? -3.876 16.490 18.371 1.00 92.06 94 PHE A O 1
ATOM 673 N N . ALA A 1 95 ? -2.815 16.974 16.450 1.00 93.81 95 ALA A N 1
ATOM 674 C CA . ALA A 1 95 ? -3.854 17.876 15.963 1.00 93.81 95 ALA A CA 1
ATOM 675 C C . ALA A 1 95 ? -5.153 17.131 15.597 1.00 93.81 95 ALA A C 1
ATOM 677 O O . ALA A 1 95 ? -6.252 17.612 15.882 1.00 93.81 95 ALA A O 1
ATOM 678 N N . LEU A 1 96 ? -5.038 15.950 14.983 1.00 94.06 96 LEU A N 1
ATOM 679 C CA . LEU A 1 96 ? -6.160 15.220 14.393 1.00 94.06 96 LEU A CA 1
ATOM 680 C C . LEU A 1 96 ? -6.751 14.134 15.296 1.00 94.06 96 LEU A C 1
ATOM 682 O O . LEU A 1 96 ? -7.844 13.658 14.992 1.00 94.06 96 LEU A O 1
ATOM 686 N N . ILE A 1 97 ? -6.115 13.757 16.409 1.00 92.25 97 ILE A N 1
ATOM 687 C CA . ILE A 1 97 ? -6.616 12.670 17.266 1.00 92.25 97 ILE A CA 1
ATOM 688 C C . ILE A 1 97 ? -8.031 12.951 17.790 1.00 92.25 97 ILE A C 1
ATOM 690 O O . ILE A 1 97 ? -8.920 12.117 17.649 1.00 92.25 97 ILE A O 1
ATOM 694 N N . LYS A 1 98 ? -8.289 14.160 18.307 1.00 90.94 98 LYS A N 1
ATOM 695 C CA . LYS A 1 98 ? -9.601 14.549 18.854 1.00 90.94 98 LYS A CA 1
ATOM 696 C C . LYS A 1 98 ? -10.728 14.520 17.809 1.00 90.94 98 LYS A C 1
ATOM 698 O O . LYS A 1 98 ? -11.747 13.882 18.079 1.00 90.94 98 LYS A O 1
ATOM 703 N N . PRO A 1 99 ? -10.603 15.179 16.636 1.00 92.81 99 PRO A N 1
ATOM 704 C CA . PRO A 1 99 ? -11.648 15.102 15.619 1.00 92.81 99 PRO A CA 1
ATOM 705 C C . PRO A 1 99 ? -11.795 13.687 15.048 1.00 92.81 99 PRO A C 1
ATOM 707 O O . PRO A 1 99 ? -12.923 13.248 14.844 1.00 92.81 99 PRO A O 1
ATOM 710 N N . SER A 1 100 ? -10.698 12.946 14.865 1.00 90.19 100 SER A N 1
ATOM 711 C CA . SER A 1 100 ? -10.748 11.576 14.336 1.00 90.19 100 SER A CA 1
ATOM 712 C C . SER A 1 100 ? -11.525 10.644 15.259 1.00 90.19 100 SER A C 1
ATOM 714 O O . SER A 1 100 ? -12.439 9.962 14.804 1.00 90.19 100 SER A O 1
ATOM 716 N N . VAL A 1 101 ? -11.247 10.673 16.568 1.00 88.88 101 VAL A N 1
ATOM 717 C CA . VAL A 1 101 ? -11.995 9.882 17.560 1.00 88.88 101 VAL A CA 1
ATOM 718 C C . VAL A 1 101 ? -13.487 10.215 17.510 1.00 88.88 101 VAL A C 1
ATOM 720 O O . VAL A 1 101 ? -14.313 9.307 17.521 1.00 88.88 101 VAL A O 1
ATOM 723 N N . LYS A 1 102 ? -13.848 11.497 17.371 1.00 89.38 102 LYS A N 1
ATOM 724 C CA . LYS A 1 102 ? -15.254 11.920 17.284 1.00 89.38 102 LYS A CA 1
ATOM 725 C C . LYS A 1 102 ? -15.954 11.401 16.023 1.00 89.38 102 LYS A C 1
ATOM 727 O O . LYS A 1 102 ? -17.122 11.023 16.088 1.00 89.38 102 LYS A O 1
ATOM 732 N N . VAL A 1 103 ? -15.251 11.362 14.891 1.00 89.69 103 VAL A N 1
ATOM 733 C CA . VAL A 1 103 ? -15.777 10.798 13.639 1.00 89.69 103 VAL A CA 1
ATOM 734 C C . VAL A 1 103 ? -15.942 9.283 13.759 1.00 89.69 103 VAL A C 1
ATOM 736 O O . VAL A 1 103 ? -16.983 8.757 13.380 1.00 89.69 103 VAL A O 1
ATOM 739 N N . PHE A 1 104 ? -14.969 8.576 14.335 1.00 86.31 104 PHE A N 1
ATOM 740 C CA . PHE A 1 104 ? -15.046 7.121 14.493 1.00 86.31 104 PHE A CA 1
ATOM 741 C C . PHE A 1 104 ? -16.024 6.665 15.579 1.00 86.31 104 PHE A C 1
ATOM 743 O O . PHE A 1 104 ? -16.512 5.542 15.508 1.00 86.31 104 PHE A O 1
ATOM 750 N N . SER A 1 105 ? -16.368 7.529 16.538 1.00 88.06 105 SER A N 1
ATOM 751 C CA . SER A 1 105 ? -17.420 7.250 17.523 1.00 88.06 105 SER A CA 1
ATOM 752 C C . SER A 1 105 ? -18.843 7.371 16.966 1.00 88.06 105 SER A C 1
ATOM 754 O O . SER A 1 105 ? -19.802 7.108 17.690 1.00 88.06 105 SER A O 1
ATOM 756 N N . LEU A 1 106 ? -19.012 7.803 15.709 1.00 92.50 106 LEU A N 1
ATOM 757 C CA . LEU A 1 106 ? -20.331 7.866 15.087 1.00 92.50 106 LEU A CA 1
ATOM 758 C C . LEU A 1 106 ? -20.904 6.455 14.889 1.00 92.50 106 LEU A C 1
ATOM 760 O O . LEU A 1 106 ? -20.167 5.536 14.519 1.00 92.50 106 LEU A O 1
ATOM 764 N N . PRO A 1 107 ? -22.227 6.283 15.069 1.00 93.50 107 PRO A N 1
ATOM 765 C CA . PRO A 1 107 ? -22.886 5.018 14.788 1.00 93.50 107 PRO A CA 1
ATOM 766 C C . PRO A 1 107 ? -22.629 4.602 13.337 1.00 93.50 107 PRO A C 1
ATOM 768 O O . PRO A 1 107 ? -22.605 5.428 12.413 1.00 93.50 107 PRO A O 1
ATOM 771 N N . ARG A 1 108 ? -22.421 3.301 13.132 1.00 90.94 108 ARG A N 1
ATOM 772 C CA . ARG A 1 108 ? -22.035 2.725 11.837 1.00 90.94 108 ARG A CA 1
ATOM 773 C C . ARG A 1 108 ? -23.064 3.033 10.747 1.00 90.94 108 ARG A C 1
ATOM 775 O O . ARG A 1 108 ? -22.702 3.184 9.582 1.00 90.94 108 ARG A O 1
ATOM 782 N N . GLU A 1 109 ? -24.322 3.171 11.144 1.00 94.19 109 GLU A N 1
ATOM 783 C CA . GLU A 1 109 ? -25.473 3.524 10.316 1.00 94.19 109 GLU A CA 1
ATOM 784 C C . GLU A 1 109 ? -25.342 4.921 9.697 1.00 94.19 109 GLU A C 1
ATOM 786 O O . GLU A 1 109 ? -25.887 5.156 8.626 1.00 94.19 109 GLU A O 1
ATOM 791 N N . VAL A 1 110 ? -24.597 5.832 10.331 1.00 93.38 110 VAL A N 1
ATOM 792 C CA . VAL A 1 110 ? -24.328 7.190 9.828 1.00 93.38 110 VAL A CA 1
ATOM 793 C C . VAL A 1 110 ? -22.974 7.252 9.127 1.00 93.38 110 VAL A C 1
ATOM 795 O O . VAL A 1 110 ? -22.844 7.871 8.071 1.00 93.38 110 VAL A O 1
ATOM 798 N N . LEU A 1 111 ? -21.965 6.574 9.678 1.00 92.94 111 LEU A N 1
ATOM 799 C CA . LEU A 1 111 ? -20.610 6.595 9.135 1.00 92.94 111 LEU A CA 1
ATOM 800 C C . LEU A 1 111 ? -20.541 5.974 7.731 1.00 92.94 111 LEU A C 1
ATOM 802 O O . LEU A 1 111 ? -19.913 6.540 6.838 1.00 92.94 111 LEU A O 1
ATOM 806 N N . LEU A 1 112 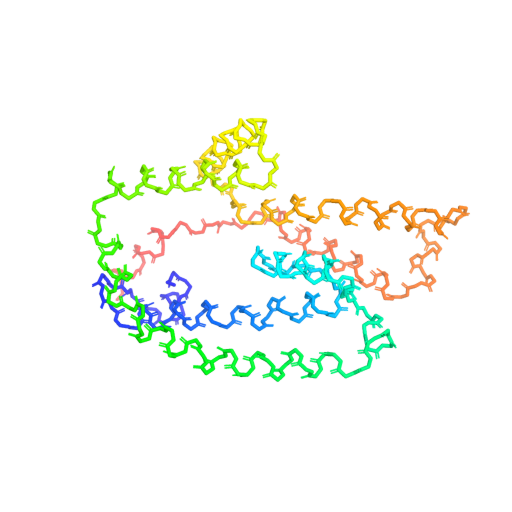? -21.200 4.830 7.508 1.00 93.00 112 LEU A N 1
ATOM 807 C CA . LEU A 1 112 ? -21.135 4.126 6.222 1.00 93.00 112 LEU A CA 1
ATOM 808 C C . LEU A 1 112 ? -21.752 4.916 5.053 1.00 93.00 112 LEU A C 1
ATOM 810 O O . LEU A 1 112 ? -21.094 4.992 4.014 1.00 93.00 112 LEU A O 1
ATOM 814 N N . PRO A 1 113 ? -22.947 5.532 5.174 1.00 93.56 113 PRO A N 1
ATOM 815 C CA . PRO A 1 113 ? -23.478 6.407 4.129 1.00 93.56 113 PRO A CA 1
ATOM 816 C C . PRO A 1 113 ? -22.570 7.593 3.801 1.00 93.56 113 PRO A C 1
ATOM 818 O O . PRO A 1 113 ? -22.413 7.928 2.630 1.00 93.56 113 PRO A O 1
ATOM 821 N N . ILE A 1 114 ? -21.940 8.203 4.811 1.00 94.31 114 ILE A N 1
ATOM 822 C CA . ILE A 1 114 ? -21.003 9.315 4.604 1.00 94.31 114 ILE A CA 1
ATOM 823 C C . ILE A 1 114 ? -19.784 8.843 3.804 1.00 94.31 114 ILE A C 1
ATOM 825 O O . ILE A 1 114 ? -19.392 9.492 2.836 1.00 94.31 114 ILE A O 1
ATOM 829 N N . VAL A 1 115 ? -19.210 7.690 4.161 1.00 93.62 115 VAL A N 1
ATOM 830 C CA . VAL A 1 115 ? -18.093 7.093 3.412 1.00 93.62 115 VAL A CA 1
ATOM 831 C C . VAL A 1 115 ? -18.508 6.771 1.978 1.00 93.62 115 VAL A C 1
ATOM 833 O O . VAL A 1 115 ? -17.777 7.109 1.054 1.00 93.62 115 VAL A O 1
ATOM 836 N N . LEU A 1 116 ? -19.691 6.181 1.771 1.00 94.25 116 LEU A N 1
ATOM 837 C CA . LEU A 1 116 ? -20.218 5.911 0.430 1.00 94.25 116 LEU A CA 1
ATOM 838 C C . LEU A 1 116 ? -20.359 7.189 -0.397 1.00 94.25 116 LEU A C 1
ATOM 840 O O . LEU A 1 116 ? -19.979 7.196 -1.565 1.00 94.25 116 LEU A O 1
ATOM 844 N N . LEU A 1 117 ? -20.851 8.271 0.205 1.00 95.19 117 LEU A N 1
ATOM 845 C CA . LEU A 1 117 ? -20.956 9.565 -0.458 1.00 95.19 117 LEU A CA 1
ATOM 846 C C . LEU A 1 117 ? -19.576 10.076 -0.885 1.00 95.19 117 LEU A C 1
ATOM 848 O O . LEU A 1 117 ? -19.407 10.470 -2.037 1.00 95.19 117 LEU A O 1
ATOM 852 N N . PHE A 1 118 ? -18.569 9.999 -0.011 1.00 94.75 118 PHE A N 1
ATOM 853 C CA . PHE A 1 118 ? -17.196 10.360 -0.369 1.00 94.75 118 PHE A CA 1
ATOM 854 C C . PHE A 1 118 ? -16.598 9.456 -1.450 1.00 94.75 118 PHE A C 1
ATOM 856 O O . PHE A 1 118 ? -15.887 9.958 -2.316 1.00 94.75 118 PHE A O 1
ATOM 863 N N . CYS A 1 119 ? -16.900 8.156 -1.456 1.00 93.50 119 CYS A N 1
ATOM 864 C CA . CYS A 1 119 ? -16.464 7.250 -2.518 1.00 93.50 119 CYS A CA 1
ATOM 865 C C . CYS A 1 119 ? -17.085 7.617 -3.872 1.00 93.50 119 CYS A C 1
ATOM 867 O O . CYS A 1 119 ? -16.370 7.650 -4.870 1.00 93.50 119 CYS A O 1
ATOM 869 N N . VAL A 1 120 ? -18.381 7.941 -3.906 1.00 95.06 120 VAL A N 1
ATOM 870 C CA . VAL A 1 120 ? -19.079 8.359 -5.133 1.00 95.06 120 VAL A CA 1
ATOM 871 C C . VAL A 1 120 ? -18.523 9.685 -5.647 1.00 95.06 120 VAL A C 1
ATOM 873 O O . VAL A 1 120 ? -18.201 9.797 -6.828 1.00 95.06 120 VAL A O 1
ATOM 876 N N . VAL A 1 121 ? -18.359 10.673 -4.763 1.00 95.44 121 VAL A N 1
ATOM 877 C CA . VAL A 1 121 ? -17.768 11.971 -5.121 1.00 95.44 121 VAL A CA 1
ATOM 878 C C . VAL A 1 121 ? -16.326 11.794 -5.590 1.00 95.44 121 VAL A C 1
ATOM 880 O O . VAL A 1 121 ? -15.949 12.381 -6.596 1.00 95.44 121 VAL A O 1
ATOM 883 N N . GLY A 1 122 ? -15.535 10.961 -4.913 1.00 92.38 122 GLY A N 1
ATOM 884 C CA . GLY A 1 122 ? -14.148 10.680 -5.280 1.00 92.38 122 GLY A CA 1
ATOM 885 C C . GLY A 1 122 ? -14.022 10.011 -6.648 1.00 92.38 122 GLY A C 1
ATOM 886 O O . GLY A 1 122 ? -13.236 10.470 -7.471 1.00 92.38 122 GLY A O 1
ATOM 887 N N . ALA A 1 123 ? -14.836 8.987 -6.921 1.00 93.12 123 ALA A N 1
ATOM 888 C CA . ALA A 1 123 ? -14.869 8.320 -8.223 1.00 93.12 123 ALA A CA 1
ATOM 889 C C . ALA A 1 123 ? -15.294 9.280 -9.344 1.00 93.12 123 ALA A C 1
ATOM 891 O O . ALA A 1 123 ? -14.736 9.255 -10.435 1.00 93.12 123 ALA A O 1
ATOM 892 N N . PHE A 1 124 ? -16.253 10.166 -9.067 1.00 93.88 124 PHE A N 1
ATOM 893 C CA . PHE A 1 124 ? -16.685 11.165 -10.037 1.00 93.88 124 PHE A CA 1
ATOM 894 C C . PHE A 1 124 ? -15.641 12.274 -10.252 1.00 93.88 124 PHE A C 1
ATOM 896 O O . PHE A 1 124 ? -15.491 12.762 -11.368 1.00 93.88 124 PHE A O 1
ATOM 903 N N . ALA A 1 125 ? -14.904 12.676 -9.214 1.00 92.81 125 ALA A N 1
ATOM 904 C CA . ALA A 1 125 ? -13.999 13.824 -9.260 1.00 92.81 125 ALA A CA 1
ATOM 905 C C . ALA A 1 125 ? -12.758 13.619 -10.146 1.00 92.81 125 ALA A C 1
ATOM 907 O O . ALA A 1 125 ? -12.197 14.608 -10.611 1.00 92.81 125 ALA A O 1
ATOM 908 N N . GLU A 1 126 ? -12.330 12.378 -10.401 1.00 85.00 126 GLU A N 1
ATOM 909 C CA . GLU A 1 126 ? -11.117 12.106 -11.188 1.00 85.00 126 GLU A CA 1
ATOM 910 C C . GLU A 1 126 ? -11.287 12.479 -12.670 1.00 85.00 126 GLU A C 1
ATOM 912 O O . GLU A 1 126 ? -10.444 13.170 -13.240 1.00 85.00 126 GLU A O 1
ATOM 917 N N . LYS A 1 127 ? -12.383 12.033 -13.299 1.00 89.38 127 LYS A N 1
ATOM 918 C CA . LYS A 1 127 ? -12.626 12.205 -14.746 1.00 89.38 127 LYS A CA 1
ATOM 919 C C . LYS A 1 127 ? -13.967 12.851 -15.080 1.00 89.38 127 LYS A C 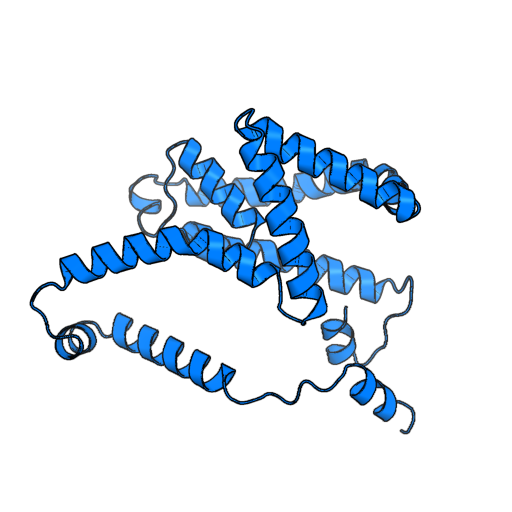1
ATOM 921 O O . LYS A 1 127 ? -14.323 12.932 -16.252 1.00 89.38 127 LYS A O 1
ATOM 926 N N . MET A 1 128 ? -14.726 13.287 -14.070 1.00 92.69 128 MET A N 1
ATOM 927 C CA . MET A 1 128 ? -16.090 13.816 -14.222 1.00 92.69 128 MET A CA 1
ATOM 928 C C . MET A 1 128 ? -17.003 12.860 -15.011 1.00 92.69 128 MET A C 1
ATOM 930 O O . MET A 1 128 ? -17.873 13.288 -15.771 1.00 92.69 128 MET A O 1
ATOM 934 N N . ALA A 1 129 ? -16.795 11.548 -14.849 1.00 93.81 129 ALA A N 1
ATOM 935 C CA . ALA A 1 129 ? -17.456 10.508 -15.626 1.00 93.81 129 ALA A CA 1
ATOM 936 C C . ALA A 1 129 ? -18.354 9.629 -14.744 1.00 93.81 129 ALA A C 1
ATOM 938 O O . ALA A 1 129 ? -17.910 9.023 -13.771 1.00 93.81 129 ALA A O 1
ATOM 939 N N . MET A 1 130 ? -19.626 9.482 -15.133 1.00 94.19 130 MET A N 1
ATOM 940 C CA . MET A 1 130 ? -20.567 8.590 -14.433 1.00 94.19 130 MET A CA 1
ATOM 941 C C . MET A 1 130 ? -20.197 7.108 -14.576 1.00 94.19 130 MET A C 1
ATOM 943 O O . MET A 1 130 ? -20.581 6.294 -13.739 1.00 94.19 130 MET A O 1
ATOM 947 N N . PHE A 1 131 ? -19.431 6.753 -15.612 1.00 95.50 131 PHE A N 1
ATOM 948 C CA . PHE A 1 131 ? -18.913 5.397 -15.785 1.00 95.50 131 PHE A CA 1
ATOM 949 C C . PHE A 1 131 ? -18.059 4.952 -14.591 1.00 95.50 131 PHE A C 1
ATOM 951 O O . PHE A 1 131 ? -18.246 3.841 -14.098 1.00 95.50 131 PHE A O 1
ATOM 958 N N . ASP A 1 132 ? -17.205 5.835 -14.068 1.00 93.19 132 ASP A N 1
ATOM 959 C CA . ASP A 1 132 ? -16.336 5.527 -12.929 1.00 93.19 132 ASP A CA 1
ATOM 960 C C . ASP A 1 132 ? -17.150 5.299 -11.647 1.00 93.19 132 ASP A C 1
ATOM 962 O O . ASP A 1 132 ? -16.805 4.445 -10.832 1.00 93.19 132 ASP A O 1
ATOM 966 N N . VAL A 1 133 ? -18.298 5.971 -11.507 1.00 95.38 133 VAL A N 1
ATOM 967 C CA . VAL A 1 133 ? -19.250 5.736 -10.409 1.00 95.38 133 VAL A CA 1
ATOM 968 C C . VAL A 1 133 ? -19.909 4.358 -10.531 1.00 95.38 133 VAL A C 1
ATOM 970 O O . VAL A 1 133 ? -19.994 3.624 -9.545 1.00 95.38 133 VAL A O 1
ATOM 973 N N . TYR A 1 134 ? -20.348 3.957 -11.729 1.00 95.25 134 TYR A N 1
ATOM 974 C CA . TYR A 1 134 ? -20.900 2.612 -11.940 1.00 95.25 134 TYR A CA 1
ATOM 975 C C . TYR A 1 134 ? -19.855 1.522 -11.695 1.00 95.25 134 TYR A C 1
ATOM 977 O O . TYR A 1 134 ? -20.158 0.499 -11.077 1.00 95.25 134 TYR A O 1
ATOM 985 N N . LEU A 1 135 ? -18.617 1.761 -12.127 1.00 94.44 135 LEU A N 1
ATOM 986 C CA . LEU A 1 135 ? -17.494 0.861 -11.908 1.00 94.44 135 LEU A CA 1
ATOM 987 C C . LEU A 1 135 ? -17.166 0.749 -10.412 1.00 94.44 135 LEU A C 1
ATOM 989 O O . LEU A 1 135 ? -17.054 -0.362 -9.896 1.00 94.44 135 LEU A O 1
ATOM 993 N N . MET A 1 136 ? -17.129 1.871 -9.689 1.00 94.56 136 MET A N 1
ATOM 994 C CA . MET A 1 136 ? -16.979 1.914 -8.230 1.00 94.56 136 MET A CA 1
ATOM 995 C C . MET A 1 136 ? -18.061 1.089 -7.523 1.00 94.56 136 MET A C 1
ATOM 997 O O . MET A 1 136 ? -17.743 0.284 -6.647 1.00 94.56 136 MET A O 1
ATOM 1001 N N . MET A 1 137 ? -19.328 1.229 -7.923 1.00 95.00 137 MET A N 1
ATOM 1002 C CA . MET A 1 137 ? -20.436 0.453 -7.350 1.00 95.00 137 MET A CA 1
ATOM 1003 C C . MET A 1 137 ? -20.294 -1.045 -7.650 1.00 95.00 137 MET A C 1
ATOM 1005 O O . MET A 1 137 ? -20.446 -1.868 -6.745 1.00 95.00 137 MET A O 1
ATOM 1009 N N . GLY A 1 138 ? -19.938 -1.408 -8.886 1.00 95.69 138 GLY A N 1
ATOM 1010 C CA . GLY A 1 138 ? -19.700 -2.797 -9.288 1.00 95.69 138 GLY A CA 1
ATOM 1011 C C . GLY A 1 138 ? -18.567 -3.458 -8.497 1.00 95.69 138 GLY A C 1
ATOM 1012 O O . GLY A 1 138 ? -18.752 -4.535 -7.925 1.00 95.69 138 GLY A O 1
ATOM 1013 N N . PHE A 1 139 ? -17.416 -2.790 -8.384 1.00 93.31 139 PHE A N 1
ATOM 1014 C CA . PHE A 1 139 ? -16.289 -3.277 -7.583 1.00 93.31 139 PHE A CA 1
ATOM 1015 C C . PHE A 1 139 ? -16.579 -3.261 -6.077 1.00 93.31 139 PHE A C 1
ATOM 1017 O O . PHE A 1 139 ? -16.074 -4.121 -5.356 1.00 93.31 139 PHE A O 1
ATOM 1024 N N . GLY A 1 140 ? -17.435 -2.357 -5.593 1.00 93.19 140 GLY A N 1
ATOM 1025 C CA . GLY A 1 140 ? -17.927 -2.366 -4.214 1.00 93.19 140 GLY A CA 1
ATOM 1026 C C . GLY A 1 140 ? -18.718 -3.636 -3.887 1.00 93.19 140 GLY A C 1
ATOM 1027 O O . GLY A 1 140 ? -18.460 -4.288 -2.872 1.00 93.19 140 GLY A O 1
ATOM 1028 N N . VAL A 1 141 ? -19.628 -4.042 -4.778 1.00 94.75 141 VAL A N 1
ATOM 1029 C CA . VAL A 1 141 ? -20.376 -5.305 -4.648 1.00 94.75 141 VAL A CA 1
ATOM 1030 C C . VAL A 1 141 ? -19.440 -6.510 -4.754 1.00 94.75 141 VAL A C 1
ATOM 1032 O O . VAL A 1 141 ? -19.527 -7.426 -3.934 1.00 94.75 141 VAL A O 1
ATOM 1035 N N . LEU A 1 142 ? -18.500 -6.500 -5.703 1.00 94.50 142 LEU A N 1
ATOM 1036 C CA . LEU A 1 142 ? -17.499 -7.561 -5.837 1.00 94.50 142 LEU A CA 1
ATOM 1037 C C . LEU A 1 142 ? -16.662 -7.708 -4.558 1.00 94.50 142 LEU A C 1
ATOM 1039 O O . LEU A 1 142 ? -16.510 -8.814 -4.042 1.00 94.50 142 LEU A O 1
ATOM 1043 N N . GLY A 1 143 ? -16.188 -6.597 -3.991 1.00 92.19 143 GLY A N 1
ATOM 1044 C CA . GLY A 1 143 ? -15.443 -6.583 -2.733 1.00 92.19 143 GLY A CA 1
ATOM 1045 C C . GLY A 1 143 ? -16.257 -7.127 -1.556 1.00 92.19 143 GLY A C 1
ATOM 1046 O O . GLY A 1 143 ? -15.722 -7.857 -0.718 1.00 92.19 143 GLY A O 1
ATOM 1047 N N . PHE A 1 144 ? -17.563 -6.841 -1.509 1.00 91.44 144 PHE A N 1
ATOM 1048 C CA . PHE A 1 144 ? -18.466 -7.426 -0.516 1.00 91.44 144 PHE A CA 1
ATOM 1049 C C . PHE A 1 144 ? -18.575 -8.950 -0.662 1.00 91.44 144 PHE A C 1
ATOM 1051 O O . PHE A 1 144 ? -18.459 -9.669 0.334 1.00 91.44 144 PHE A O 1
ATOM 1058 N N . ILE A 1 145 ? -18.738 -9.453 -1.891 1.00 94.12 145 ILE A N 1
ATOM 1059 C CA . ILE A 1 145 ? -18.784 -10.895 -2.177 1.00 94.12 145 ILE A CA 1
ATOM 1060 C C . ILE A 1 145 ? -17.473 -11.555 -1.751 1.00 94.12 145 ILE A C 1
ATOM 1062 O O . ILE A 1 145 ? -17.503 -12.513 -0.982 1.00 94.12 145 ILE A O 1
ATOM 1066 N N . MET A 1 146 ? -16.332 -10.996 -2.163 1.00 90.44 146 MET A N 1
ATOM 1067 C CA . MET A 1 146 ? -15.000 -11.506 -1.829 1.00 90.44 146 MET A CA 1
ATOM 1068 C C . MET A 1 146 ? -14.795 -11.617 -0.320 1.00 90.44 146 MET A C 1
ATOM 1070 O O . MET A 1 146 ? -14.371 -12.667 0.170 1.00 90.44 146 MET A O 1
ATOM 1074 N N . ARG A 1 147 ? -15.182 -10.574 0.427 1.00 86.69 147 ARG A N 1
ATOM 1075 C CA . ARG A 1 147 ? -15.122 -10.571 1.891 1.00 86.69 147 ARG A CA 1
ATOM 1076 C C . ARG A 1 147 ? -16.006 -11.657 2.504 1.00 86.69 147 ARG A C 1
ATOM 1078 O O . ARG A 1 147 ? -15.581 -12.297 3.460 1.00 86.69 147 ARG A O 1
ATOM 1085 N N . LYS A 1 148 ? -17.205 -11.889 1.959 1.00 87.75 148 LYS A N 1
ATOM 1086 C CA . LYS A 1 148 ? -18.116 -12.946 2.429 1.00 87.75 148 LYS A CA 1
ATOM 1087 C C . LYS A 1 148 ? -17.561 -14.350 2.170 1.00 87.75 148 LYS A C 1
ATOM 1089 O O . LYS A 1 148 ? -17.758 -15.240 2.986 1.00 87.75 148 LYS A O 1
ATOM 1094 N N . THR A 1 149 ? -16.852 -14.539 1.063 1.00 88.31 149 THR A N 1
ATOM 1095 C CA . THR A 1 149 ? -16.207 -15.809 0.684 1.00 88.31 149 THR A CA 1
ATOM 1096 C C . THR A 1 149 ? -14.824 -16.023 1.312 1.00 88.31 149 THR A C 1
ATOM 1098 O O . THR A 1 149 ? -14.198 -17.044 1.058 1.00 88.31 149 THR A O 1
ATOM 1101 N N . GLY A 1 150 ? -14.331 -15.079 2.121 1.00 83.31 150 GLY A N 1
ATOM 1102 C CA . GLY A 1 150 ? -13.026 -15.182 2.783 1.00 83.31 150 GLY A CA 1
ATOM 1103 C C . GLY A 1 150 ? -11.819 -14.845 1.898 1.00 83.31 150 GLY A C 1
ATOM 1104 O O . GLY A 1 150 ? -10.684 -15.040 2.330 1.00 83.31 150 GLY A O 1
ATOM 1105 N N . PHE A 1 151 ? -12.026 -14.310 0.690 1.00 82.69 151 PHE A N 1
ATOM 1106 C CA . PHE A 1 151 ? -10.924 -13.846 -0.153 1.00 82.69 151 PHE A CA 1
ATOM 1107 C C . PHE A 1 151 ? -10.367 -12.516 0.373 1.00 82.69 151 PHE A C 1
ATOM 1109 O O . PHE A 1 151 ? -11.131 -11.581 0.643 1.00 82.69 151 PHE A O 1
ATOM 1116 N N . PRO A 1 152 ? -9.035 -12.385 0.492 1.00 82.56 152 PRO A N 1
ATOM 1117 C CA . PRO A 1 152 ? -8.425 -11.157 0.968 1.00 82.56 152 PRO A CA 1
ATOM 1118 C C . PRO A 1 152 ? -8.517 -10.081 -0.124 1.00 82.56 152 PRO A C 1
ATOM 1120 O O . PRO A 1 152 ? -7.923 -10.197 -1.194 1.00 82.56 152 PRO A O 1
ATOM 1123 N N . VAL A 1 153 ? -9.264 -9.007 0.147 1.00 86.12 153 VAL A N 1
ATOM 1124 C CA . VAL A 1 153 ? -9.496 -7.921 -0.825 1.00 86.12 153 VAL A CA 1
ATOM 1125 C C . VAL A 1 153 ? -8.213 -7.127 -1.109 1.00 86.12 153 VAL A C 1
ATOM 1127 O O . VAL A 1 153 ? -7.965 -6.753 -2.250 1.00 86.12 153 VAL A O 1
ATOM 1130 N N . ALA A 1 154 ? -7.360 -6.905 -0.103 1.00 82.75 154 ALA A N 1
ATOM 1131 C CA . ALA A 1 154 ? -6.159 -6.077 -0.255 1.00 82.75 154 ALA A CA 1
ATOM 1132 C C . ALA A 1 154 ? -5.133 -6.626 -1.282 1.00 82.75 154 ALA A C 1
ATOM 1134 O O . ALA A 1 154 ? -4.749 -5.868 -2.174 1.00 82.75 154 ALA A O 1
ATOM 1135 N N . PRO A 1 155 ? -4.733 -7.916 -1.252 1.00 83.88 155 PRO A N 1
ATOM 1136 C CA . PRO A 1 155 ? -3.887 -8.509 -2.294 1.00 83.88 155 PRO A CA 1
ATOM 1137 C C . PRO A 1 155 ? -4.509 -8.463 -3.689 1.00 83.88 155 PRO A C 1
ATOM 1139 O O . PRO A 1 155 ? -3.796 -8.326 -4.676 1.00 83.88 155 PRO A O 1
ATOM 1142 N N . MET A 1 156 ? -5.837 -8.552 -3.779 1.00 88.75 156 MET A N 1
ATOM 1143 C CA . MET A 1 156 ? -6.545 -8.530 -5.058 1.00 88.75 156 MET A CA 1
ATOM 1144 C C . MET A 1 156 ? -6.512 -7.142 -5.697 1.00 88.75 156 MET A C 1
ATOM 1146 O O . MET A 1 156 ? -6.217 -7.029 -6.883 1.00 88.75 156 MET A O 1
ATOM 1150 N N . VAL A 1 157 ? -6.727 -6.083 -4.910 1.00 87.12 157 VAL A N 1
ATOM 1151 C CA . VAL A 1 157 ? -6.560 -4.697 -5.381 1.00 87.12 157 VAL A CA 1
ATOM 1152 C C . VAL A 1 157 ? -5.123 -4.461 -5.848 1.00 87.12 157 VAL A C 1
ATOM 1154 O O . VAL A 1 157 ? -4.912 -3.902 -6.921 1.00 87.12 157 VAL A O 1
ATOM 1157 N N . LEU A 1 158 ? -4.132 -4.943 -5.089 1.00 85.12 158 LEU A N 1
ATOM 1158 C CA . LEU A 1 158 ? -2.728 -4.844 -5.489 1.00 85.12 158 LEU A CA 1
ATOM 1159 C C . LEU A 1 158 ? -2.448 -5.611 -6.793 1.00 85.12 158 LEU A C 1
ATOM 1161 O O . LEU A 1 158 ? -1.759 -5.094 -7.667 1.00 85.12 158 LEU A O 1
ATOM 1165 N N . GLY A 1 159 ? -3.029 -6.800 -6.962 1.00 88.44 159 GLY A N 1
ATOM 1166 C CA . GLY A 1 159 ? -2.928 -7.586 -8.191 1.00 88.44 159 GLY A CA 1
ATOM 1167 C C . GLY A 1 159 ? -3.487 -6.857 -9.415 1.00 88.44 159 GLY A C 1
ATOM 1168 O O . GLY A 1 159 ? -2.854 -6.872 -10.465 1.00 88.44 159 GLY A O 1
ATOM 1169 N N . VAL A 1 160 ? -4.618 -6.158 -9.276 1.00 88.50 160 VAL A N 1
ATOM 1170 C CA . VAL A 1 160 ? -5.200 -5.345 -10.361 1.00 88.50 160 VAL A CA 1
ATOM 1171 C C . VAL A 1 160 ? -4.275 -4.192 -10.753 1.00 88.50 160 VAL A C 1
ATOM 1173 O O . VAL A 1 160 ? -4.063 -3.960 -11.940 1.00 88.50 160 VAL A O 1
ATOM 1176 N N . ILE A 1 161 ? -3.679 -3.502 -9.777 1.00 86.25 161 ILE A N 1
ATOM 1177 C CA . ILE A 1 161 ? -2.709 -2.425 -10.038 1.00 86.25 161 ILE A CA 1
ATOM 1178 C C . ILE A 1 161 ? -1.482 -2.977 -10.780 1.00 86.25 161 ILE A C 1
ATOM 1180 O O . ILE A 1 161 ? -1.017 -2.390 -11.758 1.00 86.25 161 ILE A O 1
ATOM 1184 N N . LEU A 1 162 ? -0.975 -4.129 -10.337 1.00 87.38 162 LEU A N 1
ATOM 1185 C CA . LEU A 1 162 ? 0.203 -4.774 -10.909 1.00 87.38 162 LEU A CA 1
ATOM 1186 C C . LEU A 1 162 ? -0.060 -5.441 -12.264 1.00 87.38 162 LEU A C 1
ATOM 1188 O O . LEU A 1 162 ? 0.897 -5.672 -12.997 1.00 87.38 162 LEU A O 1
ATOM 1192 N N . ALA A 1 163 ? -1.311 -5.735 -12.625 1.00 90.94 163 ALA A N 1
ATOM 1193 C CA . ALA A 1 163 ? -1.648 -6.480 -13.839 1.00 90.94 163 ALA A CA 1
ATOM 1194 C C . ALA A 1 163 ? -1.091 -5.818 -15.107 1.00 90.94 163 ALA A C 1
ATOM 1196 O O . ALA A 1 163 ? -0.437 -6.477 -15.913 1.00 90.94 163 ALA A O 1
ATOM 1197 N N . ASN A 1 164 ? -1.265 -4.501 -15.244 1.00 87.12 164 ASN A N 1
ATOM 1198 C CA . ASN A 1 164 ? -0.725 -3.755 -16.384 1.00 87.12 164 ASN A CA 1
ATOM 1199 C C . ASN A 1 164 ? 0.807 -3.764 -16.402 1.00 87.12 164 ASN A C 1
ATOM 1201 O O . ASN A 1 164 ? 1.421 -3.863 -17.463 1.00 87.12 164 ASN A O 1
ATOM 1205 N N . MET A 1 165 ? 1.447 -3.654 -15.237 1.00 85.44 165 MET A N 1
ATOM 1206 C CA . MET A 1 165 ? 2.906 -3.722 -15.151 1.00 85.44 165 MET A CA 1
ATOM 1207 C C . MET A 1 165 ? 3.408 -5.112 -15.535 1.00 85.44 165 MET A C 1
ATOM 1209 O O . MET A 1 165 ? 4.385 -5.231 -16.271 1.00 85.44 165 MET A O 1
ATOM 1213 N N . PHE A 1 166 ? 2.736 -6.156 -15.058 1.00 88.31 166 PHE A N 1
ATOM 1214 C CA . PHE A 1 166 ? 3.055 -7.536 -15.377 1.00 88.31 166 PHE A CA 1
ATOM 1215 C C . PHE A 1 166 ? 2.926 -7.800 -16.878 1.00 88.31 166 PHE A C 1
ATOM 1217 O O . PHE A 1 166 ? 3.890 -8.267 -17.474 1.00 88.31 166 PHE A O 1
ATOM 1224 N N . ASP A 1 167 ? 1.805 -7.428 -17.503 1.00 91.69 167 ASP A N 1
ATOM 1225 C CA . ASP A 1 167 ? 1.578 -7.656 -18.936 1.00 91.69 167 ASP A CA 1
ATOM 1226 C C . ASP A 1 167 ? 2.628 -6.948 -19.804 1.00 91.69 167 ASP A C 1
ATOM 1228 O O . ASP A 1 167 ? 3.256 -7.560 -20.670 1.00 91.69 167 ASP A O 1
ATOM 1232 N N . ASN A 1 168 ? 2.913 -5.677 -19.506 1.00 89.88 168 ASN A N 1
ATOM 1233 C CA . ASN A 1 168 ? 3.920 -4.909 -20.236 1.00 89.88 168 ASN A CA 1
ATOM 1234 C C . ASN A 1 168 ? 5.325 -5.509 -20.100 1.00 89.88 168 ASN A C 1
ATOM 1236 O O . ASN A 1 168 ? 6.057 -5.602 -21.087 1.00 89.88 168 ASN A O 1
ATOM 1240 N N . ASN A 1 169 ? 5.719 -5.919 -18.891 1.00 88.06 169 ASN A N 1
ATOM 1241 C CA . ASN A 1 169 ? 7.034 -6.516 -18.665 1.00 88.06 169 ASN A CA 1
ATOM 1242 C C . ASN A 1 169 ? 7.132 -7.933 -19.239 1.00 88.06 169 ASN A C 1
ATOM 1244 O O . ASN A 1 169 ? 8.174 -8.285 -19.789 1.00 88.06 169 ASN A O 1
ATOM 1248 N N . LEU A 1 170 ? 6.055 -8.717 -19.184 1.00 88.25 170 LEU A N 1
ATOM 1249 C CA . LEU A 1 170 ? 5.994 -10.044 -19.786 1.00 88.25 170 LEU A CA 1
ATOM 1250 C C . LEU A 1 170 ? 6.119 -9.955 -21.307 1.00 88.25 170 LEU A C 1
ATOM 1252 O O . LEU A 1 170 ? 6.933 -10.663 -21.891 1.00 88.25 170 LEU A O 1
ATOM 1256 N N . ARG A 1 171 ? 5.381 -9.039 -21.946 1.00 90.88 171 ARG A N 1
ATOM 1257 C CA . ARG A 1 171 ? 5.473 -8.789 -23.390 1.00 90.88 171 ARG A CA 1
ATOM 1258 C C . ARG A 1 171 ? 6.871 -8.335 -23.797 1.00 90.88 171 ARG A C 1
ATOM 1260 O O . ARG A 1 171 ? 7.418 -8.858 -24.761 1.00 90.88 171 ARG A O 1
ATOM 1267 N N . ARG A 1 172 ? 7.465 -7.387 -23.064 1.00 88.25 172 ARG A N 1
ATOM 1268 C CA . ARG A 1 172 ? 8.848 -6.937 -23.310 1.00 88.25 172 ARG A CA 1
ATOM 1269 C C . ARG A 1 172 ? 9.842 -8.086 -23.169 1.00 88.25 172 ARG A C 1
ATOM 1271 O O . ARG A 1 172 ? 10.711 -8.233 -24.018 1.00 88.25 172 ARG A O 1
ATOM 1278 N N . GLY A 1 173 ? 9.693 -8.907 -22.131 1.00 86.44 173 GLY A N 1
ATOM 1279 C CA . GLY A 1 173 ? 10.512 -10.097 -21.927 1.00 86.44 173 GLY A CA 1
ATOM 1280 C C . GLY A 1 173 ? 10.373 -11.094 -23.075 1.00 86.44 173 GLY A C 1
ATOM 1281 O O . GLY A 1 173 ? 11.379 -11.520 -23.621 1.00 86.44 173 GLY A O 1
ATOM 1282 N N . ALA A 1 174 ? 9.147 -11.408 -23.493 1.00 86.25 174 ALA A N 1
ATOM 1283 C CA . ALA A 1 174 ? 8.888 -12.342 -24.587 1.00 86.25 174 ALA A CA 1
ATOM 1284 C C . ALA A 1 174 ? 9.504 -11.882 -25.920 1.00 86.25 174 ALA A C 1
ATOM 1286 O O . ALA A 1 174 ? 10.069 -12.703 -26.631 1.00 86.25 174 ALA A O 1
ATOM 1287 N N . LEU A 1 175 ? 9.452 -10.580 -26.222 1.00 88.81 175 LEU A N 1
ATOM 1288 C CA . LEU A 1 175 ? 10.092 -10.002 -27.411 1.00 88.81 175 LEU A CA 1
ATOM 1289 C C . LEU A 1 175 ? 11.625 -10.050 -27.338 1.00 88.81 175 LEU A C 1
ATOM 1291 O O . LEU A 1 175 ? 12.288 -10.294 -28.337 1.00 88.81 175 LEU A O 1
ATOM 1295 N N . LEU A 1 176 ? 12.209 -9.823 -26.158 1.00 85.75 176 LEU A N 1
ATOM 1296 C CA . LEU A 1 176 ? 13.665 -9.885 -25.977 1.00 85.75 176 LEU A CA 1
ATOM 1297 C C . LEU A 1 176 ? 14.225 -11.309 -26.067 1.00 85.75 176 LEU A C 1
ATOM 1299 O O . LEU A 1 176 ? 15.411 -11.471 -26.332 1.00 85.75 176 LEU A O 1
ATOM 1303 N N . LEU A 1 177 ? 13.391 -12.310 -25.798 1.00 84.25 177 LEU A N 1
ATOM 1304 C CA . LEU A 1 177 ? 13.740 -13.732 -25.798 1.00 84.25 177 LEU A CA 1
ATOM 1305 C C . LEU A 1 177 ? 13.249 -14.440 -27.072 1.00 84.25 177 LEU A C 1
ATOM 1307 O O . LEU A 1 177 ? 13.216 -15.669 -27.134 1.00 84.25 177 LEU A O 1
ATOM 1311 N N . GLU A 1 178 ? 12.811 -13.674 -28.073 1.00 82.56 178 GLU A N 1
ATOM 1312 C CA . GLU A 1 178 ? 12.249 -14.205 -29.307 1.00 82.56 178 GLU A CA 1
ATOM 1313 C C . GLU A 1 178 ? 13.300 -15.044 -30.054 1.00 82.56 178 GLU A C 1
ATOM 1315 O O . GLU A 1 178 ? 14.341 -14.542 -30.473 1.00 82.56 178 GLU A O 1
ATOM 1320 N N . GLY A 1 179 ? 13.028 -16.346 -30.197 1.00 78.81 179 GLY A N 1
ATOM 1321 C CA . GLY A 1 179 ? 13.924 -17.308 -30.851 1.00 78.8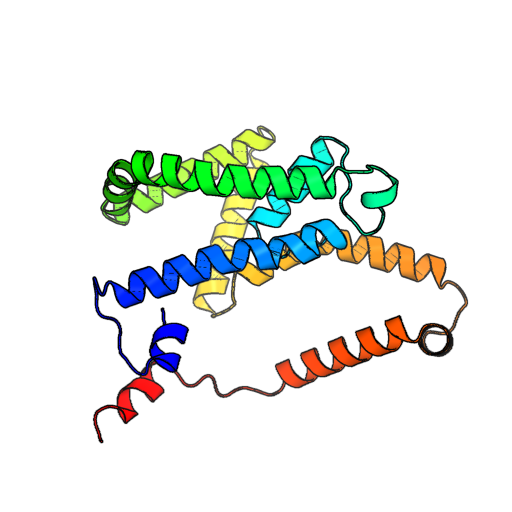1 179 GLY A CA 1
ATOM 1322 C C . GLY A 1 179 ? 14.811 -18.135 -29.911 1.00 78.81 179 GLY A C 1
ATOM 1323 O O . GLY A 1 179 ? 15.440 -19.081 -30.381 1.00 78.81 179 GLY A O 1
ATOM 1324 N N . GLU A 1 180 ? 14.829 -17.856 -28.604 1.00 81.19 180 GLU A N 1
ATOM 1325 C CA . GLU A 1 180 ? 15.553 -18.662 -27.610 1.00 81.19 180 GLU A CA 1
ATOM 1326 C C . GLU A 1 180 ? 14.620 -19.659 -26.904 1.00 81.19 180 GLU A C 1
ATOM 1328 O O . GLU A 1 180 ? 13.452 -19.371 -26.623 1.00 81.19 180 GLU A O 1
ATOM 1333 N N . SER A 1 181 ? 15.124 -20.856 -26.585 1.00 80.62 181 SER A N 1
ATOM 1334 C CA . SER A 1 181 ? 14.362 -21.801 -25.769 1.00 80.62 181 SER A CA 1
ATOM 1335 C C . SER A 1 181 ? 14.336 -21.333 -24.309 1.00 80.62 181 SER A C 1
ATOM 1337 O O . SER A 1 181 ? 15.327 -20.834 -23.780 1.00 80.62 181 SER A O 1
ATOM 1339 N N . VAL A 1 182 ? 13.211 -21.525 -23.611 1.00 79.38 182 VAL A N 1
ATOM 1340 C CA . VAL A 1 182 ? 13.058 -21.111 -22.197 1.00 79.38 182 VAL A CA 1
ATOM 1341 C C . VAL A 1 182 ? 14.153 -21.713 -21.301 1.00 79.38 182 VAL A C 1
ATOM 1343 O O . VAL A 1 182 ? 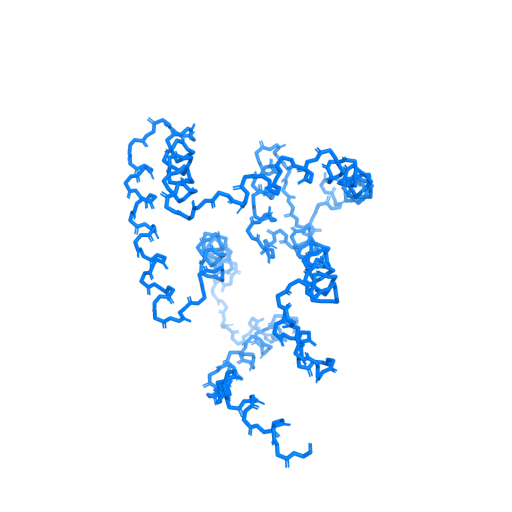14.567 -21.097 -20.319 1.00 79.38 182 VAL A O 1
ATOM 1346 N N . VAL A 1 183 ? 14.638 -22.908 -21.650 1.00 77.00 183 VAL A N 1
ATOM 1347 C CA . VAL A 1 183 ? 15.690 -23.618 -20.913 1.00 77.00 183 VAL A CA 1
ATOM 1348 C C . VAL A 1 183 ? 17.043 -22.926 -21.086 1.00 77.00 183 VAL A C 1
ATOM 1350 O O . VAL A 1 183 ? 17.732 -22.707 -20.089 1.00 77.00 183 VAL A O 1
ATOM 1353 N N . ASP A 1 184 ? 17.385 -22.509 -22.308 1.00 81.31 184 ASP A N 1
ATOM 1354 C CA . ASP A 1 184 ? 18.639 -21.800 -2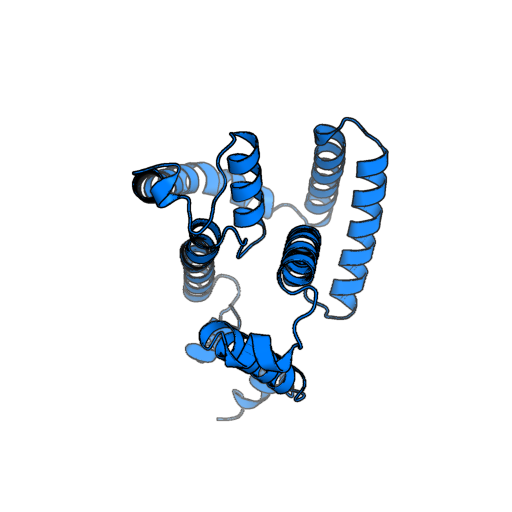2.596 1.00 81.31 184 ASP A CA 1
ATOM 1355 C C . ASP A 1 184 ? 18.679 -20.437 -21.896 1.00 81.31 184 ASP A C 1
ATOM 1357 O O . ASP A 1 184 ? 19.680 -20.074 -21.275 1.00 81.31 184 ASP A O 1
ATOM 1361 N N . VAL A 1 185 ? 17.550 -19.722 -21.890 1.00 81.25 185 VAL A N 1
ATOM 1362 C CA . VAL A 1 185 ? 17.407 -18.434 -21.196 1.00 81.25 185 VAL A CA 1
ATOM 1363 C C . VAL A 1 185 ? 17.612 -18.579 -19.688 1.00 81.25 185 VAL A C 1
ATOM 1365 O O . VAL A 1 185 ? 18.307 -17.766 -19.070 1.00 81.25 185 VAL A O 1
ATOM 1368 N N . LEU A 1 186 ? 17.011 -19.605 -19.072 1.00 80.31 186 LEU A N 1
ATOM 1369 C CA . LEU A 1 186 ? 17.143 -19.841 -17.632 1.00 80.31 186 LEU A CA 1
ATOM 1370 C C . LEU A 1 186 ? 18.564 -20.264 -17.254 1.00 80.31 186 LEU A C 1
ATOM 1372 O O . LEU A 1 186 ? 19.078 -19.796 -16.240 1.00 80.31 186 LEU A O 1
ATOM 1376 N N . MET A 1 187 ? 19.210 -21.115 -18.055 1.00 81.62 187 MET A N 1
ATOM 1377 C CA . MET A 1 187 ? 20.591 -21.538 -17.806 1.00 81.62 187 MET A CA 1
ATOM 1378 C C . MET A 1 187 ? 21.597 -20.400 -18.017 1.00 81.62 187 MET A C 1
ATOM 1380 O O . MET A 1 187 ? 22.548 -20.284 -17.246 1.00 81.62 187 MET A O 1
ATOM 1384 N N . GLY A 1 188 ? 21.365 -19.517 -18.991 1.00 84.00 188 GLY A N 1
ATOM 1385 C CA . GLY A 1 188 ? 22.211 -18.347 -19.240 1.00 84.00 188 GLY A CA 1
ATOM 1386 C C . GLY A 1 188 ? 22.084 -17.237 -18.189 1.00 84.00 188 GLY A C 1
ATOM 1387 O O . GLY A 1 188 ? 22.945 -16.361 -18.107 1.00 84.00 188 GLY A O 1
ATOM 1388 N N . ARG A 1 189 ? 21.025 -17.248 -17.366 1.00 86.06 189 ARG A N 1
ATOM 1389 C CA . ARG A 1 189 ? 20.727 -16.191 -16.385 1.00 86.06 189 ARG A CA 1
ATOM 1390 C C . ARG A 1 189 ? 20.486 -16.778 -14.986 1.00 86.06 189 ARG A C 1
ATOM 1392 O O . ARG A 1 189 ? 19.333 -16.961 -14.588 1.00 86.06 189 ARG A O 1
ATOM 1399 N N . PRO A 1 190 ? 21.541 -16.983 -14.174 1.00 85.62 190 PRO A N 1
ATOM 1400 C CA . PRO A 1 190 ? 21.431 -17.675 -12.885 1.00 85.62 190 PRO A CA 1
ATOM 1401 C C . PRO A 1 190 ? 20.490 -16.971 -11.896 1.00 85.62 190 PRO A C 1
ATOM 1403 O O . PRO A 1 190 ? 19.762 -17.628 -11.158 1.00 85.62 190 PRO A O 1
ATOM 1406 N N . ILE A 1 191 ? 20.432 -15.635 -11.922 1.00 86.75 191 ILE A N 1
ATOM 1407 C CA . ILE A 1 191 ? 19.508 -14.855 -11.083 1.00 86.75 191 ILE A CA 1
ATOM 1408 C C . ILE A 1 191 ? 18.048 -15.138 -11.467 1.00 86.75 191 ILE A C 1
ATOM 1410 O O . ILE A 1 191 ? 17.206 -15.314 -10.590 1.00 86.75 191 ILE A O 1
ATOM 1414 N N . ALA A 1 192 ? 17.746 -15.221 -12.766 1.00 85.19 192 ALA A N 1
ATOM 1415 C CA . ALA A 1 192 ? 16.397 -15.515 -13.242 1.00 85.19 192 ALA A CA 1
ATOM 1416 C C . ALA A 1 192 ? 15.966 -16.929 -12.833 1.00 85.19 192 ALA A C 1
ATOM 1418 O O . ALA A 1 192 ? 14.852 -17.110 -12.348 1.00 85.19 192 ALA A O 1
ATOM 1419 N N . MET A 1 193 ? 16.867 -17.911 -12.944 1.00 87.75 193 MET A N 1
ATOM 1420 C CA . MET A 1 193 ? 16.611 -19.278 -12.489 1.00 87.75 193 MET A CA 1
ATOM 1421 C C . MET A 1 193 ? 16.296 -19.328 -10.988 1.00 87.75 193 MET A C 1
ATOM 1423 O O . MET A 1 193 ? 15.289 -19.917 -10.601 1.00 87.75 193 MET A O 1
ATOM 1427 N N . ILE A 1 194 ? 17.105 -18.670 -10.147 1.00 91.00 194 ILE A N 1
ATOM 1428 C CA . ILE A 1 194 ? 16.867 -18.611 -8.696 1.00 91.00 194 ILE A CA 1
ATOM 1429 C C . ILE A 1 194 ? 15.494 -17.999 -8.404 1.00 91.00 194 ILE A C 1
ATOM 1431 O O . ILE A 1 194 ? 14.727 -18.563 -7.626 1.00 91.00 194 ILE A O 1
ATOM 1435 N N . LEU A 1 195 ? 15.151 -16.880 -9.049 1.00 88.50 195 LEU A N 1
ATOM 1436 C CA . LEU A 1 195 ? 13.858 -16.223 -8.858 1.00 88.50 195 LEU A CA 1
ATOM 1437 C C . LEU A 1 195 ? 12.687 -17.125 -9.264 1.00 88.50 195 LEU A C 1
ATOM 1439 O O . LEU A 1 195 ? 11.729 -17.245 -8.504 1.00 88.50 195 LEU A O 1
ATOM 1443 N N . VAL A 1 196 ? 12.773 -17.803 -10.411 1.00 87.94 196 VAL A N 1
ATOM 1444 C CA . VAL A 1 196 ? 11.733 -18.738 -10.869 1.00 87.94 196 VAL A CA 1
ATOM 1445 C C . VAL A 1 196 ? 11.576 -19.904 -9.896 1.00 87.94 196 VAL A C 1
ATOM 1447 O O . VAL A 1 196 ? 10.451 -20.259 -9.554 1.00 87.94 196 VAL A O 1
ATOM 1450 N N . VAL A 1 197 ? 12.679 -20.468 -9.397 1.00 91.12 197 VAL A N 1
ATOM 1451 C CA . VAL A 1 197 ? 12.642 -21.554 -8.407 1.00 91.12 197 VAL A CA 1
ATOM 1452 C C . VAL A 1 197 ? 12.006 -21.084 -7.101 1.00 91.12 197 VAL A C 1
ATOM 1454 O O . VAL A 1 197 ? 11.165 -21.790 -6.553 1.00 91.12 197 VAL A O 1
ATOM 1457 N N . VAL A 1 198 ? 12.346 -19.889 -6.612 1.00 92.12 198 VAL A N 1
ATOM 1458 C CA . VAL A 1 198 ? 11.747 -19.316 -5.395 1.00 92.12 198 VAL A CA 1
ATOM 1459 C C . VAL A 1 198 ? 10.249 -19.063 -5.583 1.00 92.12 198 VAL A C 1
ATOM 1461 O O . VAL A 1 198 ? 9.455 -19.398 -4.703 1.00 92.12 198 VAL A O 1
ATOM 1464 N N . VAL A 1 199 ? 9.832 -18.526 -6.731 1.00 89.62 199 VAL A N 1
ATOM 1465 C CA . VAL A 1 199 ? 8.411 -18.334 -7.062 1.00 89.62 199 VAL A CA 1
ATOM 1466 C C . VAL A 1 199 ? 7.679 -19.677 -7.144 1.00 89.62 199 VAL A C 1
ATOM 1468 O O . VAL A 1 199 ? 6.619 -19.837 -6.543 1.00 89.62 199 VAL A O 1
ATOM 1471 N N . ALA A 1 200 ? 8.253 -20.675 -7.815 1.00 90.56 200 ALA A N 1
ATOM 1472 C CA . ALA A 1 200 ? 7.666 -22.010 -7.894 1.00 90.56 200 ALA A CA 1
ATOM 1473 C C . ALA A 1 200 ? 7.560 -22.659 -6.505 1.00 90.56 200 ALA A C 1
ATOM 1475 O O . ALA A 1 200 ? 6.505 -23.174 -6.144 1.00 90.56 200 ALA A O 1
ATOM 1476 N N . ALA A 1 201 ? 8.612 -22.577 -5.689 1.00 91.06 201 ALA A N 1
ATOM 1477 C CA . ALA A 1 201 ? 8.635 -23.120 -4.335 1.00 91.06 201 ALA A CA 1
ATOM 1478 C C . ALA A 1 201 ? 7.600 -22.444 -3.425 1.00 91.06 201 ALA A C 1
ATOM 1480 O O . ALA A 1 201 ? 6.876 -23.129 -2.705 1.00 91.06 201 ALA A O 1
ATOM 1481 N N . THR A 1 202 ? 7.490 -21.114 -3.473 1.00 88.12 202 THR A N 1
ATOM 1482 C CA . THR A 1 202 ? 6.491 -20.364 -2.693 1.00 88.12 202 THR A CA 1
ATOM 1483 C C . THR A 1 202 ? 5.067 -20.672 -3.138 1.00 88.12 202 THR A C 1
ATOM 1485 O O . THR A 1 202 ? 4.197 -20.847 -2.285 1.00 88.12 202 THR A O 1
ATOM 1488 N N . PHE A 1 203 ? 4.828 -20.811 -4.443 1.00 88.38 203 PHE A N 1
ATOM 1489 C CA . PHE A 1 203 ? 3.525 -21.193 -4.976 1.00 88.38 203 PHE A CA 1
ATOM 1490 C C . PHE A 1 203 ? 3.136 -22.617 -4.560 1.00 88.38 203 PHE A C 1
ATOM 1492 O O . PHE A 1 203 ? 2.055 -22.823 -4.014 1.00 88.38 203 PHE A O 1
ATOM 1499 N N . ILE A 1 204 ? 4.044 -23.586 -4.720 1.00 90.31 204 ILE A N 1
ATOM 1500 C CA . ILE A 1 204 ? 3.837 -24.980 -4.299 1.00 90.31 204 ILE A CA 1
ATOM 1501 C C . ILE A 1 204 ? 3.587 -25.052 -2.791 1.00 90.31 204 ILE A C 1
ATOM 1503 O O . ILE A 1 204 ? 2.632 -25.690 -2.356 1.00 90.31 204 ILE A O 1
ATOM 1507 N N . HIS A 1 205 ? 4.391 -24.354 -1.986 1.00 86.06 205 HIS A N 1
ATOM 1508 C CA . HIS A 1 205 ? 4.190 -24.277 -0.541 1.00 86.06 205 HIS A CA 1
ATOM 1509 C C . HIS A 1 205 ? 2.836 -23.639 -0.177 1.00 86.06 205 HIS A C 1
ATOM 1511 O O . HIS A 1 205 ? 2.203 -24.057 0.789 1.00 86.06 205 HIS A O 1
ATOM 1517 N N . GLY A 1 206 ? 2.369 -22.653 -0.949 1.00 80.56 206 GLY A N 1
ATOM 1518 C CA . GLY A 1 206 ? 1.056 -22.028 -0.779 1.00 80.56 206 GLY A CA 1
ATOM 1519 C C . GLY A 1 206 ? -0.130 -22.931 -1.143 1.00 80.56 206 GLY A C 1
ATOM 1520 O O . GLY A 1 206 ? -1.201 -22.771 -0.562 1.00 80.56 206 GLY A O 1
ATOM 1521 N N . LEU A 1 207 ? 0.055 -23.890 -2.058 1.00 81.62 207 LEU A N 1
ATOM 1522 C CA . LEU A 1 207 ? -0.966 -24.873 -2.445 1.00 81.62 207 LEU A CA 1
ATOM 1523 C C . LEU A 1 207 ? -1.145 -25.998 -1.420 1.00 81.62 207 LEU A C 1
ATOM 1525 O O . LEU A 1 207 ? -2.193 -26.642 -1.405 1.00 81.62 207 LEU A O 1
ATOM 1529 N N . ILE A 1 208 ? -0.149 -26.243 -0.561 1.00 82.94 208 ILE A N 1
ATOM 1530 C CA . ILE A 1 208 ? -0.281 -27.203 0.537 1.00 82.94 208 ILE A CA 1
ATOM 1531 C C . ILE A 1 208 ? -1.326 -26.636 1.507 1.00 82.94 208 ILE A C 1
ATOM 1533 O O . ILE A 1 208 ? -1.086 -25.580 2.101 1.00 82.94 208 ILE A O 1
ATOM 1537 N N . PRO A 1 209 ? -2.484 -27.299 1.694 1.00 60.69 209 PRO A N 1
ATOM 1538 C CA . PRO A 1 209 ? -3.552 -26.764 2.519 1.00 60.69 209 PRO A CA 1
ATOM 1539 C C . PRO A 1 209 ? -3.053 -26.623 3.954 1.00 60.69 209 PRO A C 1
ATOM 1541 O O . PRO A 1 209 ? -2.918 -27.595 4.702 1.00 60.69 209 PRO A O 1
ATOM 1544 N N . ARG A 1 210 ? -2.793 -25.382 4.365 1.00 58.31 210 ARG A N 1
ATOM 1545 C CA . ARG A 1 210 ? -2.685 -25.060 5.780 1.00 58.31 210 ARG A CA 1
ATOM 1546 C C . ARG A 1 210 ? -4.067 -25.280 6.366 1.00 58.31 210 ARG A C 1
ATOM 1548 O O . ARG A 1 210 ? -5.017 -24.611 5.963 1.00 58.31 210 ARG A O 1
ATOM 1555 N N . LYS A 1 211 ? -4.178 -26.189 7.339 1.00 45.19 211 LYS A N 1
ATOM 1556 C CA . LYS A 1 211 ? -5.277 -26.125 8.304 1.00 45.19 211 LYS A CA 1
ATOM 1557 C C . LYS A 1 211 ? -5.188 -24.739 8.935 1.00 45.19 211 LYS A C 1
ATOM 1559 O O . LYS A 1 211 ? -4.354 -24.515 9.812 1.00 45.19 211 LYS A O 1
ATOM 1564 N N . PHE A 1 212 ? -5.975 -23.797 8.424 1.00 46.81 212 PHE A N 1
ATOM 1565 C CA . PHE A 1 212 ? -6.276 -22.567 9.130 1.00 46.81 212 PHE A CA 1
ATOM 1566 C C . PHE A 1 212 ? -6.888 -23.038 10.440 1.00 46.81 212 PHE A C 1
ATOM 1568 O O . PHE A 1 212 ? -7.995 -23.566 10.458 1.00 46.81 212 PHE A O 1
ATOM 1575 N N . LYS A 1 213 ? -6.105 -22.983 11.516 1.00 40.91 213 LYS A N 1
ATOM 1576 C CA . LYS A 1 213 ? -6.660 -23.174 12.845 1.00 40.91 213 LYS A CA 1
ATOM 1577 C C . LYS A 1 213 ? -7.628 -22.020 13.017 1.00 40.91 213 LYS A C 1
ATOM 1579 O O . LYS A 1 213 ? -7.196 -20.865 12.968 1.00 40.91 213 LYS A O 1
ATOM 1584 N N . ASP A 1 214 ? -8.911 -22.336 13.135 1.00 38.72 214 ASP A N 1
ATOM 1585 C CA . ASP A 1 214 ? -9.911 -21.329 13.431 1.00 38.72 214 ASP A CA 1
ATOM 1586 C C . ASP A 1 214 ? -9.435 -20.559 14.673 1.00 38.72 214 ASP A C 1
ATOM 1588 O O . ASP A 1 214 ? -8.960 -21.181 15.631 1.00 38.72 214 ASP A O 1
ATOM 1592 N N . PRO A 1 215 ? -9.538 -19.220 14.708 1.00 46.22 215 PRO A N 1
ATOM 1593 C CA . PRO A 1 215 ? -9.188 -18.447 15.898 1.00 46.22 215 PRO A CA 1
ATOM 1594 C C . PRO A 1 215 ? -9.898 -18.966 17.161 1.00 46.22 215 PRO A C 1
ATOM 1596 O O . PRO A 1 215 ? -9.380 -18.824 18.262 1.00 46.22 215 PRO A O 1
ATOM 1599 N N . LYS A 1 216 ? -11.051 -19.633 17.001 1.00 40.31 216 LYS A N 1
ATOM 1600 C CA . LYS A 1 216 ? -11.815 -20.287 18.073 1.00 40.31 216 LYS A CA 1
ATOM 1601 C C . LYS A 1 216 ? -11.184 -21.595 18.588 1.00 40.31 216 LYS A C 1
ATOM 1603 O O . LYS A 1 216 ? -11.268 -21.862 19.783 1.00 40.31 216 LYS A O 1
ATOM 1608 N N . ASP A 1 217 ? -10.472 -22.350 17.750 1.00 41.44 217 ASP A N 1
ATOM 1609 C CA . ASP A 1 217 ? -9.790 -23.604 18.132 1.00 41.44 217 ASP A CA 1
ATOM 1610 C C . ASP A 1 217 ? -8.479 -23.368 18.901 1.00 41.44 217 ASP A C 1
ATOM 1612 O O . ASP A 1 217 ? -7.912 -24.278 19.511 1.00 41.44 217 ASP A O 1
ATOM 1616 N N . LEU A 1 218 ? -7.963 -22.139 18.849 1.00 47.78 218 LEU A N 1
ATOM 1617 C CA . LEU A 1 218 ? -6.843 -21.673 19.668 1.00 47.78 218 LEU A CA 1
ATOM 1618 C C . LEU A 1 218 ? -7.312 -21.149 21.031 1.00 47.78 218 LEU A C 1
ATOM 1620 O O . LEU A 1 218 ? -6.554 -21.220 21.991 1.00 47.78 218 LEU A O 1
ATOM 1624 N N . VAL A 1 219 ? -8.558 -20.677 21.125 1.00 43.72 219 VAL A N 1
ATOM 1625 C CA . VAL A 1 219 ? -9.163 -20.161 22.360 1.00 43.72 219 VAL A CA 1
ATOM 1626 C C . VAL A 1 219 ? -9.543 -21.291 23.320 1.00 43.72 219 VAL A C 1
ATOM 1628 O O . VAL A 1 219 ? -9.256 -21.180 24.505 1.00 43.72 219 VAL A O 1
ATOM 1631 N N . GLY A 1 220 ? -10.083 -22.409 22.823 1.00 34.62 220 GLY A N 1
ATOM 1632 C CA . GLY A 1 220 ? -10.516 -23.531 23.671 1.00 34.62 220 GLY A CA 1
ATOM 1633 C C . GLY A 1 220 ? -9.397 -24.362 24.317 1.00 34.62 220 GLY A C 1
ATOM 1634 O O . GLY A 1 220 ? -9.694 -25.249 25.105 1.00 34.62 220 GLY A O 1
ATOM 1635 N N . LYS A 1 221 ? -8.122 -24.110 23.989 1.00 39.31 221 LYS A N 1
ATOM 1636 C CA . LYS A 1 221 ? -6.973 -24.794 24.616 1.00 39.31 221 LYS A CA 1
ATOM 1637 C C . LYS A 1 221 ? -6.342 -24.027 25.777 1.00 39.31 221 LYS A C 1
ATOM 1639 O O . LYS A 1 221 ? -5.514 -24.600 26.469 1.00 39.31 221 LYS A O 1
ATOM 1644 N N . ILE A 1 222 ? -6.696 -22.756 25.960 1.00 46.91 222 ILE A N 1
ATOM 1645 C CA . ILE A 1 222 ? -6.118 -21.900 27.008 1.00 46.91 222 ILE A CA 1
ATOM 1646 C C . ILE A 1 222 ? -6.940 -22.000 28.305 1.00 46.91 222 ILE A C 1
ATOM 1648 O O . ILE A 1 222 ? -6.431 -21.703 29.374 1.00 46.91 222 ILE A O 1
ATOM 1652 N N . ASP A 1 223 ? -8.181 -22.487 28.230 1.00 40.91 223 ASP A N 1
ATOM 1653 C CA . ASP A 1 223 ? -9.074 -22.607 29.390 1.00 40.91 223 ASP A CA 1
ATOM 1654 C C . ASP A 1 223 ? -8.925 -23.959 30.135 1.00 40.91 223 ASP A C 1
ATOM 1656 O O . ASP A 1 223 ? -9.729 -24.274 31.011 1.00 40.91 223 ASP A O 1
ATOM 1660 N N . THR A 1 224 ? -7.923 -24.782 29.787 1.00 37.47 224 THR A N 1
ATOM 1661 C CA . THR A 1 224 ? -7.710 -26.126 30.370 1.00 37.47 224 THR A CA 1
ATOM 1662 C C . THR A 1 224 ? -6.308 -26.388 30.933 1.00 37.47 224 THR A C 1
ATOM 1664 O O . THR A 1 224 ? -6.014 -27.540 31.245 1.00 37.47 224 THR A O 1
ATOM 1667 N N . GLU A 1 225 ? -5.453 -25.374 31.094 1.00 34.19 225 GLU A N 1
ATOM 1668 C CA . GLU A 1 225 ? -4.170 -25.507 31.814 1.00 34.19 225 GLU A CA 1
ATOM 1669 C C . GLU A 1 225 ? -3.971 -24.395 32.846 1.00 34.19 225 GLU A C 1
ATOM 1671 O O . GLU A 1 225 ? -4.196 -23.215 32.496 1.00 34.19 225 GLU A O 1
#

pLDDT: mean 85.03, std 12.73, range [34.19, 95.69]